Protein 5UVG (pdb70)

InterPro domains:
  IPR005135 Endonuclease/exonuclease/phosphatase [PF03372] (338-620)
  IPR017766 Sphingomyelinase C/phospholipase C [cd09078] (338-646)
  IPR036691 Endonuclease/exonuclease/phosphatase superfamily [G3DSA:3.60.10.10] (330-647)
  IPR036691 Endonuclease/exonuclease/phosphatase superfamily [SSF56219] (342-646)
  IPR038772 Sphingomyelinase C/Sphingomyelin phosphodiesterase 2-like [PTHR16320] (5-650)

Nearest PDB structures (foldseek):
  5uvg-assembly1_A  TM=1.003E+00  e=1.209E-80  Homo sapiens
  8j2f-assembly1_B  TM=6.807E-01  e=4.558E-16  Homo sapiens
  2uyr-assembly1_X  TM=6.129E-01  e=1.549E-13  Bacillus cereus
  1zwx-assembly1_A  TM=6.510E-01  e=3.624E-12  Listeria ivanovii
  6rvz-assembly1_A  TM=5.164E-01  e=2.624E-10  Homo sapiens

Radius of gyration: 19.47 Å; Cα contacts (8 Å, |Δi|>4): 768; chains: 1; bounding box: 55×62×40 Å

Structure (mmCIF, N/CA/C/O backbone):
data_5UVG
#
_entry.id   5UVG
#
_cell.length_a   73.610
_cell.length_b   91.050
_cell.length_c   50.030
_cell.angle_alpha   90.000
_cell.angle_beta   90.000
_cell.angle_gamma   90.000
#
_symmetry.space_group_name_H-M   'P 21 21 2'
#
loop_
_entity.id
_entity.type
_entity.pdbx_description
1 polymer 'Sphingomyelin phosphodiesterase 3,Sphingomyelin phosphodiesterase 3'
2 non-polymer 'CALCIUM ION'
3 water water
#
loop_
_atom_site.group_PDB
_atom_site.id
_atom_site.type_symbol
_atom_site.label_atom_id
_atom_site.label_alt_id
_atom_site.label_comp_id
_atom_site.label_asym_id
_atom_site.label_entity_id
_atom_site.label_seq_id
_atom_site.pdbx_PDB_ins_code
_atom_site.Cartn_x
_atom_site.Cartn_y
_atom_site.Cartn_z
_atom_site.occupancy
_atom_site.B_iso_or_equiv
_atom_site.auth_seq_id
_atom_site.auth_comp_id
_atom_site.auth_asym_id
_atom_site.auth_atom_id
_atom_site.pdbx_PDB_model_num
ATOM 1 N N . GLY A 1 6 ? 26.879 127.419 65.262 1.00 36.95 121 GLY A N 1
ATOM 2 C CA . GLY A 1 6 ? 25.518 126.915 65.101 1.00 33.11 121 GLY A CA 1
ATOM 3 C C . GLY A 1 6 ? 24.996 126.096 66.263 1.00 30.19 121 GLY A C 1
ATOM 4 O O . GLY A 1 6 ? 25.629 125.994 67.310 1.00 29.85 121 GLY A O 1
ATOM 8 N N . LYS A 1 7 ? 23.826 125.494 66.076 1.00 22.42 122 LYS A N 1
ATOM 9 C CA . LYS A 1 7 ? 23.179 124.684 67.104 1.00 19.26 122 LYS A CA 1
ATOM 10 C C . LYS A 1 7 ? 23.022 123.283 66.591 1.00 21.33 122 LYS A C 1
ATOM 11 O O . LYS A 1 7 ? 22.560 123.091 65.462 1.00 20.69 122 LYS A O 1
ATOM 30 N N . SER A 1 8 ? 23.394 122.298 67.414 1.00 17.66 123 SER A N 1
ATOM 31 C CA . SER A 1 8 ? 23.330 120.899 67.041 1.00 16.21 123 SER A CA 1
ATOM 32 C C . SER A 1 8 ? 22.122 120.212 67.704 1.00 16.69 123 SER A C 1
ATOM 33 O O . SER A 1 8 ? 21.798 120.486 68.853 1.00 16.25 123 SER A O 1
ATOM 41 N N . PHE A 1 9 ? 21.421 119.369 66.955 1.00 12.97 124 PHE A N 1
ATOM 42 C CA . PHE A 1 9 ? 20.268 118.605 67.418 1.00 12.54 124 PHE A CA 1
ATOM 43 C C . PHE A 1 9 ? 20.519 117.134 67.122 1.00 16.29 124 PHE A C 1
ATOM 44 O O . PHE A 1 9 ? 20.915 116.794 66.025 1.00 14.97 124 PHE A O 1
ATOM 61 N N . CYS A 1 10 ? 20.245 116.284 68.084 1.00 13.20 125 CYS A N 1
ATOM 62 C CA . CYS A 1 10 ? 20.544 114.875 68.029 1.00 12.66 125 CYS A CA 1
ATOM 63 C C . CYS A 1 10 ? 19.282 114.023 68.131 1.00 14.52 125 CYS A C 1
ATOM 64 O O . CYS A 1 10 ? 18.489 114.196 69.042 1.00 10.54 125 CYS A O 1
ATOM 72 N N . PHE A 1 11 ? 19.086 113.129 67.144 1.00 11.27 126 PHE A N 1
ATOM 73 C CA . PHE A 1 11 ? 17.915 112.282 67.012 1.00 9.44 126 PHE A CA 1
ATOM 74 C C . PHE A 1 11 ? 18.325 110.819 67.101 1.00 13.01 126 PHE A C 1
ATOM 75 O O . PHE A 1 11 ? 19.347 110.466 66.536 1.00 11.87 126 PHE A O 1
ATOM 92 N N . ALA A 1 12 ? 17.464 109.949 67.643 1.00 10.65 127 ALA A N 1
ATOM 93 C CA . ALA A 1 12 ? 17.703 108.516 67.637 1.00 10.90 127 ALA A CA 1
ATOM 94 C C . ALA A 1 12 ? 16.410 107.756 67.489 1.00 12.85 127 ALA A C 1
ATOM 95 O O . ALA A 1 12 ? 15.368 108.221 67.934 1.00 11.18 127 ALA A O 1
ATOM 102 N N . THR A 1 13 ? 16.467 106.639 66.744 1.00 10.23 128 THR A N 1
ATOM 103 C CA . THR A 1 13 ? 15.351 105.713 66.584 1.00 7.95 128 THR A CA 1
ATOM 104 C C . THR A 1 13 ? 15.770 104.332 67.053 1.00 11.47 128 THR A C 1
ATOM 105 O O . THR A 1 13 ? 16.891 103.919 66.788 1.00 8.94 128 THR A O 1
ATOM 116 N N . ALA A 1 14 ? 14.859 103.589 67.714 1.00 10.41 129 ALA A N 1
ATOM 117 C CA . ALA A 1 14 ? 15.169 102.246 68.174 1.00 10.90 129 ALA A CA 1
ATOM 118 C C . ALA A 1 14 ? 13.895 101.391 68.268 1.00 11.42 129 ALA A C 1
ATOM 119 O O . ALA A 1 14 ? 12.918 101.816 68.869 1.00 9.12 129 ALA A O 1
ATOM 126 N N . ASN A 1 15 ? 13.935 100.196 67.736 1.00 10.11 130 ASN A N 1
ATOM 127 C CA . ASN A 1 15 ? 12.837 99.234 67.895 1.00 6.41 130 ASN A CA 1
ATOM 128 C C . ASN A 1 15 ? 13.297 98.407 69.081 1.00 12.68 130 ASN A C 1
ATOM 129 O O . ASN A 1 15 ? 14.367 97.767 69.015 1.00 10.84 130 ASN A O 1
ATOM 140 N N . VAL A 1 16 ? 12.535 98.474 70.198 1.00 10.47 131 VAL A N 1
ATOM 141 C CA . VAL A 1 16 ? 12.942 97.858 71.473 1.00 10.00 131 VAL A CA 1
ATOM 142 C C . VAL A 1 16 ? 12.212 96.567 71.829 1.00 15.08 131 VAL A C 1
ATOM 143 O O . VAL A 1 16 ? 12.542 95.987 72.842 1.00 13.42 131 VAL A O 1
ATOM 156 N N . CYS A 1 17 ? 11.340 96.053 70.973 1.00 14.15 132 CYS A N 1
ATOM 157 C CA . CYS A 1 17 ? 10.751 94.735 71.138 1.00 15.63 132 CYS A CA 1
ATOM 158 C C . CYS A 1 17 ? 10.244 94.463 72.569 1.00 14.87 132 CYS A C 1
ATOM 159 O O . CYS A 1 17 ? 10.679 93.496 73.203 1.00 13.32 132 CYS A O 1
ATOM 167 N N . LEU A 1 18 ? 9.319 95.274 73.065 1.00 8.38 133 LEU A N 1
ATOM 168 C CA . LEU A 1 18 ? 8.771 95.087 74.402 1.00 9.62 133 LEU A CA 1
ATOM 169 C C . LEU A 1 18 ? 7.365 94.596 74.249 1.00 13.41 133 LEU A C 1
ATOM 170 O O . LEU A 1 18 ? 6.412 95.357 74.393 1.00 12.12 133 LEU A O 1
ATOM 186 N N . LEU A 1 19 ? 7.247 93.306 73.978 1.00 12.09 134 LEU A N 1
ATOM 187 C CA . LEU A 1 19 ? 5.953 92.671 73.788 1.00 13.06 134 LEU A CA 1
ATOM 188 C C . LEU A 1 19 ? 5.322 92.252 75.088 1.00 15.91 134 LEU A C 1
ATOM 189 O O . LEU A 1 19 ? 6.043 91.941 76.043 1.00 15.63 134 LEU A O 1
ATOM 205 N N . PRO A 1 20 ? 3.990 92.058 75.124 1.00 12.96 135 PRO A N 1
ATOM 206 C CA . PRO A 1 20 ? 3.385 91.414 76.302 1.00 13.46 135 PRO A CA 1
ATOM 207 C C . PRO A 1 20 ? 3.964 90.019 76.526 1.00 17.68 135 PRO A C 1
ATOM 208 O O . PRO A 1 20 ? 4.288 89.304 75.565 1.00 15.25 135 PRO A O 1
ATOM 219 N N . ASP A 1 21 ? 4.160 89.650 77.790 1.00 18.74 136 ASP A N 1
ATOM 220 C CA . ASP A 1 21 ? 4.761 88.355 78.135 1.00 21.20 136 ASP A CA 1
ATOM 221 C C . ASP A 1 21 ? 4.034 87.153 77.504 1.00 24.02 136 ASP A C 1
ATOM 222 O O . ASP A 1 21 ? 4.708 86.226 77.060 1.00 23.83 136 ASP A O 1
ATOM 231 N N . SER A 1 22 ? 2.693 87.226 77.304 1.00 21.11 137 SER A N 1
ATOM 232 C CA . SER A 1 22 ? 1.938 86.149 76.635 1.00 19.61 137 SER A CA 1
ATOM 233 C C . SER A 1 22 ? 2.370 85.854 75.193 1.00 20.15 137 SER A C 1
ATOM 234 O O . SER A 1 22 ? 2.142 84.755 74.672 1.00 20.40 137 SER A O 1
ATOM 242 N N . LEU A 1 23 ? 2.901 86.860 74.530 1.00 16.38 138 LEU A N 1
ATOM 243 C CA . LEU A 1 23 ? 3.310 86.778 73.128 1.00 17.97 138 LEU A CA 1
ATOM 244 C C . LEU A 1 23 ? 4.850 86.726 72.936 1.00 26.96 138 LEU A C 1
ATOM 245 O O . LEU A 1 23 ? 5.303 86.537 71.811 1.00 26.95 138 LEU A O 1
ATOM 261 N N . ALA A 1 24 ? 5.630 86.967 73.991 1.00 26.41 139 ALA A N 1
ATOM 262 C CA . ALA A 1 24 ? 7.106 87.050 73.883 1.00 26.01 139 ALA A CA 1
ATOM 263 C C . ALA A 1 24 ? 7.746 85.673 74.054 1.00 32.55 139 ALA A C 1
ATOM 264 O O . ALA A 1 24 ? 7.076 84.698 74.399 1.00 30.68 139 ALA A O 1
ATOM 271 N N . ARG A 1 25 ? 9.049 85.585 73.765 1.00 33.05 140 ARG A N 1
ATOM 272 C CA . ARG A 1 25 ? 9.783 84.307 73.851 1.00 34.76 140 ARG A CA 1
ATOM 273 C C . ARG A 1 25 ? 9.589 83.618 75.198 1.00 39.64 140 ARG A C 1
ATOM 274 O O . ARG A 1 25 ? 9.654 84.272 76.244 1.00 40.17 140 ARG A O 1
ATOM 295 N N . VAL A 1 26 ? 9.378 82.297 75.174 1.00 35.80 141 VAL A N 1
ATOM 296 C CA . VAL A 1 26 ? 9.186 81.544 76.410 1.00 36.42 141 VAL A CA 1
ATOM 297 C C . VAL A 1 26 ? 10.509 81.080 77.020 1.00 38.31 141 VAL A C 1
ATOM 298 O O . VAL A 1 26 ? 11.585 81.152 76.403 1.00 36.00 141 VAL A O 1
ATOM 311 N N . ASN A 1 27 ? 10.412 80.645 78.269 1.00 35.19 142 ASN A N 1
ATOM 312 C CA . ASN A 1 27 ? 11.534 80.104 79.038 1.00 35.06 142 ASN A CA 1
ATOM 313 C C . ASN A 1 27 ? 12.604 81.146 79.304 1.00 37.52 142 ASN A C 1
ATOM 314 O O . ASN A 1 27 ? 13.789 80.889 79.130 1.00 38.04 142 ASN A O 1
ATOM 325 N N . ASN A 1 28 ? 12.168 82.330 79.731 1.00 32.90 143 ASN A N 1
ATOM 326 C CA . ASN A 1 28 ? 13.044 83.464 80.037 1.00 31.74 143 ASN A CA 1
ATOM 327 C C . ASN A 1 28 ? 13.061 83.680 81.547 1.00 34.12 143 ASN A C 1
ATOM 328 O O . ASN A 1 28 ? 12.018 83.657 82.201 1.00 32.99 143 ASN A O 1
ATOM 339 N N . LEU A 1 29 ? 14.242 83.897 82.096 1.00 30.08 144 LEU A N 1
ATOM 340 C CA . LEU A 1 29 ? 14.408 84.188 83.516 1.00 31.03 144 LEU A CA 1
ATOM 341 C C . LEU A 1 29 ? 14.032 85.671 83.791 1.00 33.40 144 LEU A C 1
ATOM 342 O O . LEU A 1 29 ? 13.785 86.042 84.934 1.00 34.14 144 LEU A O 1
ATOM 358 N N . PHE A 1 30 ? 14.058 86.524 82.750 1.00 28.06 145 PHE A N 1
ATOM 359 C CA . PHE A 1 30 ? 13.779 87.961 82.866 1.00 25.79 145 PHE A CA 1
ATOM 360 C C . PHE A 1 30 ? 12.609 88.348 82.010 1.00 30.65 145 PHE A C 1
ATOM 361 O O . PHE A 1 30 ? 12.572 87.977 80.846 1.00 31.25 145 PHE A O 1
ATOM 378 N N . ASN A 1 31 ? 11.676 89.124 82.555 1.00 25.13 146 ASN A N 1
ATOM 379 C CA . ASN A 1 31 ? 10.483 89.494 81.816 1.00 23.04 146 ASN A CA 1
ATOM 380 C C . ASN A 1 31 ? 10.647 90.805 81.059 1.00 22.18 146 ASN A C 1
ATOM 381 O O . ASN A 1 31 ? 11.719 91.420 81.072 1.00 20.12 146 ASN A O 1
ATOM 392 N N . THR A 1 32 ? 9.610 91.171 80.301 1.00 17.85 147 THR A N 1
ATOM 393 C CA . THR A 1 32 ? 9.616 92.395 79.498 1.00 16.25 147 THR A CA 1
ATOM 394 C C . THR A 1 32 ? 9.836 93.644 80.360 1.00 16.43 147 THR A C 1
ATOM 395 O O . THR A 1 32 ? 10.518 94.563 79.914 1.00 14.70 147 THR A O 1
ATOM 406 N N . GLN A 1 33 ? 9.289 93.667 81.590 1.00 14.65 148 GLN A N 1
ATOM 407 C CA . GLN A 1 33 ? 9.487 94.795 82.517 1.00 16.13 148 GLN A CA 1
ATOM 408 C C . GLN A 1 33 ? 10.931 94.958 82.916 1.00 18.82 148 GLN A C 1
ATOM 409 O O . GLN A 1 33 ? 11.441 96.100 82.939 1.00 14.27 148 GLN A O 1
ATOM 423 N N . ALA A 1 34 ? 11.646 93.826 83.157 1.00 17.10 149 ALA A N 1
AT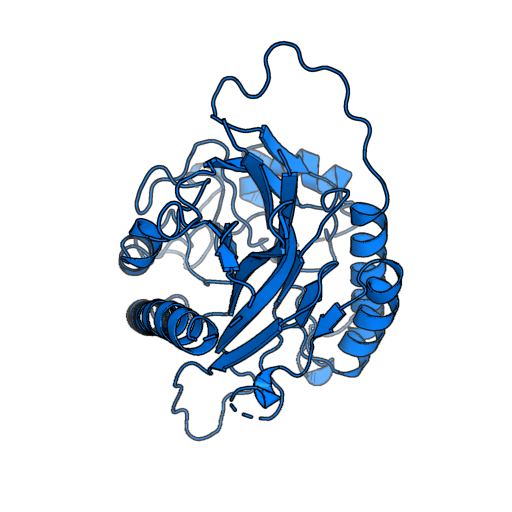OM 424 C CA . ALA A 1 34 ? 13.064 93.900 83.492 1.00 16.44 149 ALA A CA 1
ATOM 425 C C . ALA A 1 34 ? 13.883 94.441 82.328 1.00 16.86 149 ALA A C 1
ATOM 426 O O . ALA A 1 34 ? 14.795 95.248 82.524 1.00 15.48 149 ALA A O 1
ATOM 433 N N . ARG A 1 35 ? 13.608 93.992 81.107 1.00 14.07 150 ARG A N 1
ATOM 434 C CA . ARG A 1 35 ? 14.380 94.497 79.968 1.00 12.81 150 ARG A CA 1
ATOM 435 C C . ARG A 1 35 ? 14.108 95.968 79.765 1.00 12.90 150 ARG A C 1
ATOM 436 O O . ARG A 1 35 ? 15.031 96.701 79.428 1.00 12.88 150 ARG A O 1
ATOM 457 N N . ALA A 1 36 ? 12.843 96.382 79.875 1.00 11.95 151 ALA A N 1
ATOM 458 C CA . ALA A 1 36 ? 12.423 97.775 79.706 1.00 12.17 151 ALA A CA 1
ATOM 459 C C . ALA A 1 36 ? 13.111 98.718 80.663 1.00 13.22 151 ALA A C 1
ATOM 460 O O . ALA A 1 36 ? 13.608 99.744 80.242 1.00 13.01 151 ALA A O 1
ATOM 467 N N . LYS A 1 37 ? 13.251 98.315 81.925 1.00 11.09 152 LYS A N 1
ATOM 468 C CA . LYS A 1 37 ? 13.967 99.115 82.899 1.00 11.19 152 LYS A CA 1
ATOM 469 C C . LYS A 1 37 ? 15.430 99.281 82.487 1.00 13.59 152 LYS A C 1
ATOM 470 O O . LYS A 1 37 ? 15.985 100.392 82.571 1.00 12.19 152 LYS A O 1
ATOM 489 N N . GLU A 1 38 ? 16.049 98.188 82.034 1.00 11.17 153 GLU A N 1
ATOM 490 C CA . GLU A 1 38 ? 17.454 98.196 81.636 1.00 11.01 153 GLU A CA 1
ATOM 491 C C . GLU A 1 38 ? 17.674 99.027 80.372 1.00 10.73 153 GLU A C 1
ATOM 492 O O . GLU A 1 38 ? 18.615 99.792 80.314 1.00 12.60 153 GLU A O 1
ATOM 504 N N . ILE A 1 39 ? 16.787 98.911 79.400 1.00 9.72 154 ILE A N 1
ATOM 505 C CA . ILE A 1 39 ? 16.879 99.723 78.195 1.00 8.67 154 ILE A CA 1
ATOM 506 C C . ILE A 1 39 ? 16.804 101.211 78.571 1.00 13.73 154 ILE A C 1
ATOM 507 O O . ILE A 1 39 ? 17.600 102.008 78.074 1.00 12.99 154 ILE A O 1
ATOM 523 N N . GLY A 1 40 ? 15.837 101.574 79.430 1.00 11.61 155 GLY A N 1
ATOM 524 C CA . GLY A 1 40 ? 15.663 102.973 79.837 1.00 11.06 155 GLY A CA 1
ATOM 525 C C . GLY A 1 40 ? 16.875 103.516 80.567 1.00 13.71 155 GLY A C 1
ATOM 526 O O . GLY A 1 40 ? 17.296 104.640 80.335 1.00 11.63 155 GLY A O 1
ATOM 530 N N . GLN A 1 41 ? 17.489 102.700 81.428 1.00 11.27 156 GLN A N 1
ATOM 531 C CA . GLN A 1 41 ? 18.655 103.119 82.184 1.00 11.74 156 GLN A CA 1
ATOM 532 C C . GLN A 1 41 ? 19.848 103.310 81.261 1.00 15.42 156 GLN A C 1
ATOM 533 O O . GLN A 1 41 ? 20.630 104.239 81.448 1.00 14.88 156 GLN A O 1
ATOM 547 N N . ARG A 1 42 ? 20.048 102.377 80.322 1.00 11.94 157 ARG A N 1
ATOM 548 C CA . ARG A 1 42 ? 21.164 102.494 79.371 1.00 11.45 157 ARG A CA 1
ATOM 549 C C . ARG A 1 42 ? 21.025 103.698 78.477 1.00 15.15 157 ARG A C 1
ATOM 550 O O . ARG A 1 42 ? 22.029 104.394 78.216 1.00 13.86 157 ARG A O 1
ATOM 571 N N . ILE A 1 43 ? 19.814 103.953 77.976 1.00 11.63 158 ILE A N 1
ATOM 572 C CA . ILE A 1 43 ? 19.596 105.151 77.141 1.00 10.13 158 ILE A CA 1
ATOM 573 C C . ILE A 1 43 ? 19.938 106.413 77.969 1.00 16.44 158 ILE A C 1
ATOM 574 O O . ILE A 1 43 ? 20.685 107.284 77.497 1.00 16.87 158 ILE A O 1
ATOM 590 N N . ARG A 1 44 ? 19.361 106.537 79.172 1.00 12.54 159 ARG A N 1
ATOM 591 C CA . ARG A 1 44 ? 19.648 107.681 80.036 1.00 14.58 159 ARG A CA 1
ATOM 592 C C . ARG A 1 44 ? 21.156 107.890 80.282 1.00 20.95 159 ARG A C 1
ATOM 593 O O . ARG A 1 44 ? 21.667 109.016 80.178 1.00 19.01 159 ARG A O 1
ATOM 614 N N . ASN A 1 45 ? 21.845 106.816 80.669 1.00 18.24 160 ASN A N 1
ATOM 615 C CA . ASN A 1 45 ? 23.287 106.843 80.936 1.00 17.91 160 ASN A CA 1
ATOM 616 C C . ASN A 1 45 ? 24.111 107.195 79.712 1.00 22.66 160 ASN A C 1
ATOM 617 O O . ASN A 1 45 ? 25.050 107.978 79.834 1.00 23.31 160 ASN A O 1
ATOM 628 N N . GLY A 1 46 ? 23.751 106.689 78.537 1.00 19.31 161 GLY A N 1
ATOM 629 C CA . GLY A 1 46 ? 24.440 107.084 77.306 1.00 18.51 161 GLY A CA 1
ATOM 630 C C . GLY A 1 46 ? 24.209 108.544 76.969 1.00 21.70 161 GLY A C 1
ATOM 631 O O . GLY A 1 46 ? 25.157 109.283 76.721 1.00 22.55 161 GLY A O 1
ATOM 635 N N . ALA A 1 47 ? 22.948 108.984 76.998 1.00 18.30 162 ALA A N 1
ATOM 636 C CA . ALA A 1 47 ? 22.599 110.366 76.673 1.00 17.88 162 ALA A CA 1
ATOM 637 C C . ALA A 1 47 ? 23.186 111.390 77.662 1.00 19.53 162 ALA A C 1
ATOM 638 O O . ALA A 1 47 ? 23.557 112.497 77.255 1.00 18.15 162 ALA A O 1
ATOM 645 N N . ALA A 1 48 ? 23.266 111.028 78.950 1.00 15.56 163 ALA A N 1
ATOM 646 C CA . ALA A 1 48 ? 23.724 111.937 79.999 1.00 17.93 163 ALA A CA 1
ATOM 647 C C . ALA A 1 48 ? 25.227 112.074 80.145 1.00 28.57 163 ALA A C 1
ATOM 648 O O . ALA A 1 48 ? 25.661 113.037 80.763 1.00 29.54 163 ALA A O 1
ATOM 655 N N . ARG A 1 49 ? 26.016 111.124 79.632 1.00 28.70 164 ARG A N 1
ATOM 656 C CA . ARG A 1 49 ? 27.469 111.110 79.822 1.00 31.26 164 ARG A CA 1
ATOM 657 C C . ARG A 1 49 ? 28.262 111.106 78.519 1.00 34.25 164 ARG A C 1
ATOM 658 O O . ARG A 1 49 ? 28.289 110.087 77.835 1.00 34.91 164 ARG A O 1
ATOM 679 N N . PRO A 1 50 ? 28.937 112.210 78.154 1.00 30.82 165 PRO A N 1
ATOM 680 C CA . PRO A 1 50 ? 29.788 112.177 76.961 1.00 28.93 165 PRO A CA 1
ATOM 681 C C . PRO A 1 50 ? 30.940 111.185 77.096 1.00 33.52 165 PRO A C 1
ATOM 682 O O . PRO A 1 50 ? 31.529 111.021 78.172 1.00 33.13 165 PRO A O 1
ATOM 693 N N . GLN A 1 51 ? 31.259 110.536 75.982 1.00 29.57 166 GLN A N 1
ATOM 694 C CA . GLN A 1 51 ? 32.398 109.641 75.902 1.00 29.94 166 GLN A CA 1
ATOM 695 C C . GLN A 1 51 ? 33.587 110.520 75.580 1.00 31.22 166 GLN A C 1
ATOM 696 O O . GLN A 1 51 ? 33.424 111.627 75.058 1.00 32.44 166 GLN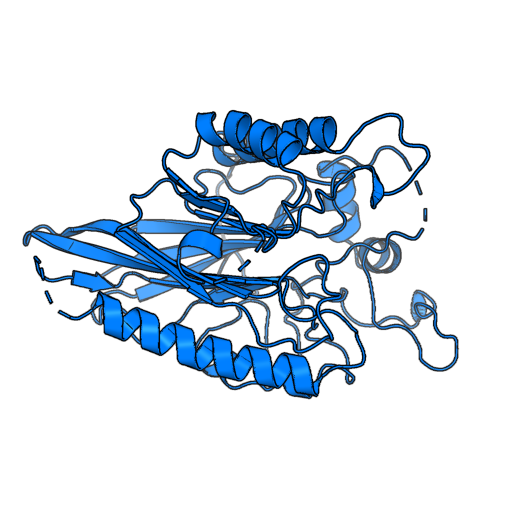 A O 1
ATOM 710 N N . ILE A 1 52 ? 34.771 110.041 75.875 1.00 26.26 167 ILE A N 1
ATOM 711 C CA . ILE A 1 52 ? 36.019 110.765 75.604 1.00 26.39 167 ILE A CA 1
ATOM 712 C C . ILE A 1 52 ? 36.110 111.061 74.089 1.00 32.40 167 ILE A C 1
ATOM 713 O O . ILE A 1 52 ? 36.088 110.113 73.298 1.00 33.03 167 ILE A O 1
ATOM 729 N N . LYS A 1 53 ? 36.284 112.353 73.713 1.00 28.23 168 LYS A N 1
ATOM 730 C CA . LYS A 1 53 ? 36.435 112.823 72.326 1.00 27.72 168 LYS A CA 1
ATOM 731 C C . LYS A 1 53 ? 37.756 113.556 72.153 1.00 29.41 168 LYS A C 1
ATOM 732 O O . LYS A 1 53 ? 37.878 114.763 72.414 1.00 30.10 168 LYS A O 1
ATOM 751 N N . ILE A 1 54 ? 38.755 112.841 71.685 1.00 23.67 169 ILE A N 1
ATOM 752 C CA . ILE A 1 54 ? 40.066 113.445 71.495 1.00 23.73 169 ILE A CA 1
ATOM 753 C C . ILE A 1 54 ? 40.063 114.271 70.217 1.00 24.83 169 ILE A C 1
ATOM 754 O O . ILE A 1 54 ? 39.205 114.078 69.371 1.00 23.46 169 ILE A O 1
ATOM 770 N N . TYR A 1 55 ? 41.048 115.120 70.061 1.00 22.31 170 TYR A N 1
ATOM 771 C CA . TYR A 1 55 ? 41.202 115.929 68.853 1.00 23.28 170 TYR A CA 1
ATOM 772 C C . TYR A 1 55 ? 41.520 115.004 67.642 1.00 29.81 170 TYR A C 1
ATOM 773 O O . TYR A 1 55 ? 42.333 114.085 67.768 1.00 27.87 170 TYR A O 1
ATOM 791 N N . ILE A 1 56 ? 40.854 115.238 66.501 1.00 27.98 171 ILE A N 1
ATOM 792 C CA . ILE A 1 56 ? 41.089 114.491 65.265 1.00 28.86 171 ILE A CA 1
ATOM 793 C C . ILE A 1 56 ? 41.509 115.539 64.258 1.00 33.91 171 ILE A C 1
ATOM 794 O O . ILE A 1 56 ? 40.793 116.511 64.016 1.00 32.67 171 ILE A O 1
ATOM 810 N N . ASP A 1 57 ? 42.692 115.363 63.711 1.00 32.49 172 ASP A N 1
ATOM 811 C CA . ASP A 1 57 ? 43.306 116.330 62.829 1.00 34.60 172 ASP A CA 1
ATOM 812 C C . ASP A 1 57 ? 42.734 116.297 61.406 1.00 40.81 172 ASP A C 1
ATOM 813 O O . ASP A 1 57 ? 42.731 117.338 60.760 1.00 42.30 172 ASP A O 1
ATOM 822 N N . SER A 1 58 ? 42.289 115.112 60.908 1.00 35.80 173 SER A N 1
ATOM 823 C CA . SER A 1 58 ? 41.715 114.964 59.566 1.00 35.77 173 SER A CA 1
ATOM 824 C C . SER A 1 58 ? 40.456 114.137 59.718 1.00 37.82 173 SER A C 1
ATOM 825 O O . SER A 1 58 ? 40.460 112.913 59.532 1.00 37.56 173 SER A O 1
ATOM 833 N N . PRO A 1 59 ? 39.390 114.771 60.210 1.00 33.88 174 PRO A N 1
ATOM 834 C CA . PRO A 1 59 ? 38.189 113.999 60.520 1.00 33.21 174 PRO A CA 1
ATOM 835 C C . PRO A 1 59 ? 37.456 113.495 59.282 1.00 34.13 174 PRO A C 1
ATOM 836 O O . PRO A 1 59 ? 37.479 114.139 58.234 1.00 31.99 174 PRO A O 1
ATOM 847 N N . HIS A 1 60 ? 36.878 112.302 59.404 1.00 29.69 340 HIS A N 1
ATOM 848 C CA . HIS A 1 60 ? 36.057 111.627 58.399 1.00 29.03 340 HIS A CA 1
ATOM 849 C C . HIS A 1 60 ? 36.489 111.899 56.948 1.00 34.01 340 HIS A C 1
ATOM 850 O O . HIS A 1 60 ? 35.785 112.572 56.217 1.00 31.15 340 HIS A O 1
ATOM 865 N N . PRO A 1 61 ? 37.662 111.422 56.510 1.00 35.59 341 PRO A N 1
ATOM 866 C CA . PRO A 1 61 ? 38.099 111.742 55.132 1.00 36.82 341 PRO A CA 1
ATOM 867 C C . PRO A 1 61 ? 37.268 111.125 53.998 1.00 40.17 341 PRO A C 1
ATOM 868 O O . PRO A 1 61 ? 37.323 111.658 52.903 1.00 41.27 341 PRO A O 1
ATOM 879 N N . ASP A 1 62 ? 36.485 110.052 54.248 1.00 34.24 342 ASP A N 1
ATOM 880 C CA . ASP A 1 62 ? 35.679 109.415 53.192 1.00 33.87 342 ASP A CA 1
ATOM 881 C C . ASP A 1 62 ? 34.234 109.935 53.170 1.00 34.35 342 ASP A C 1
ATOM 882 O O . ASP A 1 62 ? 33.453 109.491 52.338 1.00 35.69 342 ASP A O 1
ATOM 891 N N . GLU A 1 63 ? 33.869 110.877 54.048 1.00 25.65 343 GLU A N 1
ATOM 892 C CA . GLU A 1 63 ? 32.497 111.357 54.098 1.00 22.69 343 GLU A CA 1
ATOM 893 C C . GLU A 1 63 ? 32.446 112.843 54.508 1.00 25.61 343 GLU A C 1
ATOM 894 O O . GLU A 1 63 ? 33.477 113.429 54.863 1.00 24.74 343 GLU A O 1
ATOM 906 N N . ALA A 1 64 ? 31.264 113.468 54.387 1.00 22.59 344 ALA A N 1
ATOM 907 C CA . ALA A 1 64 ? 31.011 114.853 54.757 1.00 23.72 344 ALA A CA 1
ATOM 908 C C . ALA A 1 64 ? 30.723 115.009 56.253 1.00 27.51 344 ALA A C 1
ATOM 909 O O . ALA A 1 64 ? 30.539 116.131 56.704 1.00 29.66 344 ALA A O 1
ATOM 916 N N . PHE A 1 65 ? 30.701 113.907 57.025 1.00 21.67 345 PHE A N 1
ATOM 917 C CA . PHE A 1 65 ? 30.364 113.922 58.437 1.00 18.44 345 PHE A CA 1
ATOM 918 C C . PHE A 1 65 ? 30.959 112.705 59.121 1.00 19.68 345 PHE A C 1
ATOM 919 O O . PHE A 1 65 ? 31.389 111.758 58.456 1.00 17.18 345 PHE A O 1
ATOM 936 N N . ASP A 1 66 ? 30.993 112.739 60.457 1.00 18.38 346 ASP A N 1
ATOM 937 C CA . ASP A 1 66 ? 31.491 111.622 61.242 1.00 17.75 346 ASP A CA 1
ATOM 938 C C . ASP A 1 66 ? 30.485 110.473 61.185 1.00 18.87 346 ASP A C 1
ATOM 939 O O . ASP A 1 66 ? 29.282 110.714 61.228 1.00 15.86 346 ASP A O 1
ATOM 948 N N . HIS A 1 67 ? 30.971 109.223 61.069 1.00 15.47 347 HIS A N 1
ATOM 949 C CA . HIS A 1 67 ? 30.081 108.065 61.061 1.00 16.14 347 HIS A CA 1
ATOM 950 C C . HIS A 1 67 ? 30.757 106.986 61.863 1.00 19.75 347 HIS A C 1
ATOM 951 O O . HIS A 1 67 ? 31.971 106.881 61.809 1.00 18.61 347 HIS A O 1
ATOM 966 N N . GLU A 1 68 ? 30.000 106.210 62.641 1.00 16.38 348 GLU A N 1
ATOM 967 C CA . GLU A 1 68 ? 30.628 105.117 63.373 1.00 16.52 348 GLU A CA 1
ATOM 968 C C . GLU A 1 68 ? 29.642 104.114 63.864 1.00 16.00 348 GLU A C 1
ATOM 969 O O . GLU A 1 68 ? 28.457 104.394 63.936 1.00 13.02 348 GLU A O 1
ATOM 981 N N . VAL A 1 69 ? 30.174 102.995 64.332 1.00 14.97 349 VAL A N 1
ATOM 982 C CA . VAL A 1 69 ? 29.448 102.005 65.087 1.00 13.49 349 VAL A CA 1
ATOM 983 C C . VAL A 1 69 ? 29.838 102.359 66.514 1.00 17.69 349 VAL A C 1
ATOM 984 O O . VAL A 1 69 ? 31.020 102.349 66.853 1.00 17.39 349 VAL A O 1
ATOM 997 N N . SER A 1 70 ? 28.881 102.806 67.304 1.00 15.20 350 SER A N 1
ATOM 998 C CA . SER A 1 70 ? 29.110 103.281 68.664 1.00 13.69 350 SER A CA 1
ATOM 999 C C . SER A 1 70 ? 28.559 102.297 69.702 1.00 17.58 350 SER A C 1
ATOM 1000 O O . SER A 1 70 ? 27.451 101.781 69.541 1.00 17.60 350 SER A O 1
ATOM 1008 N N . ALA A 1 71 ? 29.257 102.153 70.836 1.00 15.08 351 ALA A N 1
ATOM 1009 C CA . ALA A 1 71 ? 28.784 101.337 71.959 1.00 15.44 351 ALA A CA 1
ATOM 1010 C C . ALA A 1 71 ? 27.777 102.098 72.842 1.00 19.17 351 ALA A C 1
ATOM 1011 O O . ALA A 1 71 ? 27.227 101.515 73.786 1.00 18.24 351 ALA A O 1
ATOM 1018 N N . PHE A 1 72 ? 27.516 103.398 72.542 1.00 15.41 352 PHE A N 1
ATOM 1019 C CA . PHE A 1 72 ? 26.605 104.202 73.328 1.00 15.50 352 PHE A CA 1
ATOM 1020 C C . PHE A 1 72 ? 25.637 104.965 72.502 1.00 15.90 352 PHE A C 1
ATOM 1021 O O . PHE A 1 72 ? 25.950 105.432 71.402 1.00 14.98 352 PHE A O 1
ATOM 1038 N N . PHE A 1 73 ? 24.506 105.247 73.121 1.00 13.24 353 PHE A N 1
ATOM 1039 C CA . PHE A 1 73 ? 23.577 106.251 72.615 1.00 12.70 353 PHE A CA 1
ATOM 1040 C C . PHE A 1 73 ? 24.369 107.566 72.663 1.00 17.18 353 PHE A C 1
ATOM 1041 O O . PHE A 1 73 ? 25.230 107.737 73.532 1.00 17.81 353 PHE A O 1
ATOM 1058 N N . PRO A 1 74 ? 24.144 108.484 71.720 1.00 14.16 354 PRO A N 1
ATOM 1059 C CA . PRO A 1 74 ? 24.920 109.733 71.713 1.00 13.27 354 PRO A CA 1
ATOM 1060 C C . PRO A 1 74 ? 24.694 110.626 72.918 1.00 16.48 354 PRO A C 1
ATOM 1061 O O . PRO A 1 74 ? 23.562 110.820 73.333 1.00 16.54 354 PRO A O 1
ATOM 1072 N N . ALA A 1 75 ? 25.762 111.237 73.432 1.00 14.56 355 ALA A N 1
ATOM 1073 C CA . ALA A 1 75 ? 25.620 112.188 74.533 1.00 16.78 355 ALA A CA 1
ATOM 1074 C C . ALA A 1 75 ? 24.853 113.399 74.019 1.00 18.10 355 ALA A C 1
ATOM 1075 O O . ALA A 1 75 ? 24.954 113.714 72.826 1.00 15.74 355 ALA A O 1
ATOM 1082 N N . ASN A 1 76 ? 24.016 114.017 74.868 1.00 14.96 356 ASN A N 1
ATOM 1083 C CA . ASN A 1 76 ? 23.208 115.162 74.432 1.00 14.26 356 ASN A CA 1
ATOM 1084 C C . ASN A 1 76 ? 22.174 114.805 73.402 1.00 15.83 356 ASN A C 1
ATOM 1085 O O . ASN A 1 76 ? 21.804 115.646 72.601 1.00 14.62 356 ASN A O 1
ATOM 1096 N N . LEU A 1 77 ? 21.660 113.565 73.445 1.00 15.36 357 LEU A N 1
ATOM 1097 C CA . LEU A 1 77 ? 20.530 113.137 72.638 1.00 12.31 357 LEU A CA 1
ATOM 1098 C C . LEU A 1 77 ? 19.335 114.093 72.944 1.00 13.55 357 LEU A C 1
ATOM 1099 O O . LEU A 1 77 ? 19.095 114.408 74.106 1.00 14.03 357 LEU A O 1
ATOM 1115 N N . ASP A 1 78 ? 18.648 114.592 71.925 1.00 9.82 358 ASP A N 1
ATOM 1116 C CA . ASP A 1 78 ? 17.483 115.494 72.114 1.00 10.25 358 ASP A CA 1
ATOM 1117 C C . ASP A 1 78 ? 16.171 114.830 71.877 1.00 12.93 358 ASP A C 1
ATOM 1118 O O . ASP A 1 78 ? 15.207 115.147 72.561 1.00 12.72 358 ASP A O 1
ATOM 1127 N N . PHE A 1 79 ? 16.095 113.933 70.877 1.00 9.99 359 PHE A N 1
ATOM 1128 C CA . PHE A 1 79 ? 14.835 113.329 70.474 1.00 9.17 359 PHE A CA 1
ATOM 1129 C C . PHE A 1 79 ? 15.019 111.838 70.278 1.00 12.64 359 PHE A C 1
ATOM 1130 O O . PHE A 1 79 ? 15.946 111.392 69.573 1.00 10.60 359 PHE A O 1
ATOM 1147 N N . LEU A 1 80 ? 14.105 111.065 70.837 1.00 11.46 360 LEU A N 1
ATOM 1148 C CA . LEU A 1 80 ? 14.162 109.605 70.779 1.00 10.09 360 LEU A CA 1
ATOM 1149 C C . LEU A 1 80 ? 12.833 109.052 70.313 1.00 11.17 360 LEU A C 1
ATOM 1150 O O . LEU A 1 80 ? 11.824 109.351 70.924 1.00 10.02 360 LEU A O 1
ATOM 1166 N N . CYS A 1 81 ? 12.832 108.262 69.237 1.00 8.28 361 CYS A N 1
ATOM 1167 C CA . CYS A 1 81 ? 11.654 107.592 68.706 1.00 10.96 361 CYS A CA 1
ATOM 1168 C C . CYS A 1 81 ? 11.799 106.088 68.909 1.00 13.67 361 CYS A C 1
ATOM 1169 O O . CYS A 1 81 ? 12.746 105.497 68.377 1.00 10.48 361 CYS A O 1
ATOM 1177 N N . LEU A 1 82 ? 10.907 105.474 69.710 1.00 10.02 362 LEU A N 1
ATOM 1178 C CA . LEU A 1 82 ? 10.920 104.037 69.947 1.00 9.15 362 LEU A CA 1
ATOM 1179 C C . LEU A 1 82 ? 9.720 103.356 69.311 1.00 12.31 362 LEU A C 1
ATOM 1180 O O . LEU A 1 82 ? 8.647 103.930 69.299 1.00 12.36 362 LEU A O 1
ATOM 1196 N N . GLN A 1 83 ? 9.909 102.124 68.825 1.00 8.63 363 GLN A N 1
ATOM 1197 C CA . GLN A 1 83 ? 8.880 101.260 68.273 1.00 8.18 363 GLN A CA 1
ATOM 1198 C C . GLN A 1 83 ? 8.812 100.021 69.063 1.00 9.90 363 GLN A C 1
ATOM 1199 O O . GLN A 1 83 ? 9.790 99.574 69.681 1.00 7.65 363 GLN A O 1
ATOM 1213 N N . GLU A 1 84 ? 7.630 99.369 68.958 1.00 7.45 364 GLU A N 1
ATOM 1214 C CA . GLU A 1 84 ? 7.312 98.139 69.648 1.00 7.04 364 GLU A CA 1
ATOM 1215 C C . GLU A 1 84 ? 7.406 98.236 71.169 1.00 11.86 364 GLU A C 1
ATOM 1216 O O . GLU A 1 84 ? 7.784 97.278 71.856 1.00 11.80 364 GLU A O 1
ATOM 1228 N N . VAL A 1 85 ? 6.942 99.366 71.689 1.00 9.98 365 VAL A N 1
ATOM 1229 C CA . VAL A 1 85 ? 6.740 99.538 73.127 1.00 9.86 365 VAL A CA 1
ATOM 1230 C C . VAL A 1 85 ? 5.259 99.122 73.364 1.00 13.49 365 VAL A C 1
ATOM 1231 O O . VAL A 1 85 ? 4.377 99.996 73.480 1.00 12.05 365 VAL A O 1
ATOM 1244 N N . PHE A 1 86 ? 4.983 97.825 73.461 1.00 10.69 366 PHE A N 1
ATOM 1245 C CA . PHE A 1 86 ? 3.596 97.367 73.576 1.00 11.15 366 PHE A CA 1
ATOM 1246 C C . PHE A 1 86 ? 3.121 97.086 74.985 1.00 17.15 366 PHE A C 1
ATOM 1247 O O . PHE A 1 86 ? 2.008 97.460 75.323 1.00 18.83 366 PHE A O 1
ATOM 1264 N N . ASP A 1 87 ? 3.941 96.450 75.796 1.00 13.00 367 ASP A N 1
ATOM 1265 C CA . ASP A 1 87 ? 3.557 96.097 77.161 1.00 13.29 367 ASP A CA 1
ATOM 1266 C C . ASP A 1 87 ? 3.452 97.349 78.053 1.00 17.53 367 ASP A C 1
ATOM 1267 O O . ASP A 1 87 ? 4.432 98.051 78.207 1.00 14.55 367 ASP A O 1
ATOM 1276 N N . LYS A 1 88 ? 2.273 97.635 78.608 1.00 16.69 368 LYS A N 1
ATOM 1277 C CA . LYS A 1 88 ? 2.018 98.862 79.395 1.00 16.67 368 LYS A CA 1
ATOM 1278 C C . LYS A 1 88 ? 2.840 98.951 80.660 1.00 20.99 368 LYS A C 1
ATOM 1279 O O . LYS A 1 88 ? 3.322 100.039 80.994 1.00 19.47 368 LYS A O 1
ATOM 1298 N N . ARG A 1 89 ? 3.024 97.839 81.364 1.00 21.24 369 ARG A N 1
ATOM 1299 C CA . ARG A 1 89 ? 3.847 97.864 82.580 1.00 22.28 369 ARG A CA 1
ATOM 1300 C C . ARG A 1 89 ? 5.311 98.096 82.239 1.00 22.82 369 ARG A C 1
ATOM 1301 O O . ARG A 1 89 ? 5.977 98.878 82.926 1.00 20.10 369 ARG A O 1
ATOM 1322 N N . ALA A 1 90 ? 5.795 97.487 81.133 1.00 17.25 370 ALA A N 1
ATOM 1323 C CA . ALA A 1 90 ? 7.154 97.721 80.661 1.00 16.30 370 ALA A CA 1
ATOM 1324 C C . ALA A 1 90 ? 7.311 99.180 80.184 1.00 20.07 370 ALA A C 1
ATOM 1325 O O . ALA A 1 90 ? 8.328 99.800 80.470 1.00 20.08 370 ALA A O 1
ATOM 1332 N N . ALA A 1 91 ? 6.294 99.743 79.500 1.00 14.36 371 ALA A N 1
ATOM 1333 C CA . ALA A 1 91 ? 6.333 101.127 79.067 1.00 14.71 371 ALA A CA 1
ATOM 1334 C C . ALA A 1 91 ? 6.465 102.082 80.280 1.00 16.98 371 ALA A C 1
ATOM 1335 O O . ALA A 1 91 ? 7.203 103.060 80.207 1.00 15.75 371 ALA A O 1
ATOM 1342 N N . THR A 1 92 ? 5.788 101.765 81.387 1.00 14.90 372 THR A N 1
ATOM 1343 C CA . THR A 1 92 ? 5.883 102.550 82.622 1.00 15.59 372 THR A CA 1
ATOM 1344 C C . THR A 1 92 ? 7.312 102.518 83.142 1.00 18.12 372 THR A C 1
ATOM 1345 O O . THR A 1 92 ? 7.857 103.576 83.414 1.00 17.41 372 THR A O 1
ATOM 1356 N N . LYS A 1 93 ? 7.948 101.336 83.212 1.00 14.54 373 LYS A N 1
ATOM 1357 C CA . LYS A 1 93 ? 9.340 101.261 83.670 1.00 13.56 373 LYS A CA 1
ATOM 1358 C C . LYS A 1 93 ? 10.241 102.079 82.793 1.00 17.81 373 LYS A C 1
ATOM 1359 O O . LYS A 1 93 ? 11.151 102.739 83.269 1.00 17.49 373 LYS A O 1
ATOM 1378 N N . LEU A 1 94 ? 10.036 101.975 81.505 1.00 12.55 374 LEU A N 1
ATOM 1379 C CA . LEU A 1 94 ? 10.821 102.702 80.542 1.00 13.65 374 LEU A CA 1
ATOM 1380 C C . LEU A 1 94 ? 10.703 104.224 80.726 1.00 17.70 374 LEU A C 1
ATOM 1381 O O . LEU A 1 94 ? 11.719 104.928 80.784 1.00 18.14 374 LEU A O 1
ATOM 1397 N N . LYS A 1 95 ? 9.474 104.731 80.875 1.00 15.70 375 LYS A N 1
ATOM 1398 C CA . LYS A 1 95 ? 9.218 106.146 81.130 1.00 15.36 375 LYS A CA 1
ATOM 1399 C C . LYS A 1 95 ? 9.841 106.611 82.419 1.00 15.14 375 LYS A C 1
ATOM 1400 O O . LYS A 1 95 ? 10.445 107.678 82.425 1.00 15.09 375 LYS A O 1
ATOM 1419 N N . GLU A 1 96 ? 9.792 105.787 83.491 1.00 12.20 376 GLU A N 1
ATOM 1420 C CA . GLU A 1 96 ? 10.410 106.157 84.778 1.00 13.83 376 GLU A CA 1
ATOM 1421 C C . GLU A 1 96 ? 11.905 106.359 84.612 1.00 16.54 376 GLU A C 1
ATOM 1422 O O . GLU A 1 96 ? 12.478 107.312 85.144 1.00 16.24 376 GLU A O 1
ATOM 1434 N N . GLN A 1 97 ? 12.542 105.489 83.822 1.00 12.39 377 GLN A N 1
ATOM 1435 C CA . GLN A 1 97 ? 13.968 105.599 83.610 1.00 11.82 377 GLN A CA 1
ATOM 1436 C C . GLN A 1 97 ? 14.302 106.743 82.672 1.00 16.01 377 GLN A C 1
ATOM 1437 O O . GLN A 1 97 ? 15.269 107.444 82.908 1.00 15.01 377 GLN A O 1
ATOM 1451 N N . LEU A 1 98 ? 13.566 106.899 81.571 1.00 12.30 378 LEU A N 1
ATOM 1452 C CA . LEU A 1 98 ? 13.860 107.976 80.610 1.00 10.93 378 LEU A CA 1
ATOM 1453 C C . LEU A 1 98 ? 13.588 109.374 81.189 1.00 16.56 378 LEU A C 1
ATOM 1454 O O . LEU A 1 98 ? 14.255 110.327 80.795 1.00 14.79 378 LEU A O 1
ATOM 1470 N N . HIS A 1 99 ? 12.660 109.479 82.161 1.00 16.89 379 HIS A N 1
ATOM 1471 C CA . HIS A 1 99 ? 12.297 110.726 82.842 1.00 18.36 379 HIS A CA 1
ATOM 1472 C C . HIS A 1 99 ? 13.489 111.432 83.518 1.00 22.31 379 HIS A C 1
ATOM 1473 O O . HIS A 1 99 ? 13.504 112.656 83.589 1.00 20.25 379 HIS A O 1
ATOM 1488 N N . GLY A 1 100 ? 14.491 110.668 83.943 1.00 21.98 380 GLY A N 1
ATOM 1489 C CA . GLY A 1 100 ? 15.709 111.219 84.522 1.00 21.90 380 GLY A CA 1
ATOM 1490 C C . GLY A 1 100 ? 16.497 112.089 83.565 1.00 26.84 380 GLY A C 1
ATOM 1491 O O . GLY A 1 100 ? 17.355 112.850 84.004 1.00 29.67 380 GLY A O 1
ATOM 1495 N N . TYR A 1 101 ? 16.239 111.967 82.249 1.00 19.06 381 TYR A N 1
ATOM 1496 C CA . TYR A 1 101 ? 16.899 112.750 81.223 1.00 17.84 381 TYR A CA 1
ATOM 1497 C C . TYR A 1 101 ? 15.954 113.563 80.331 1.00 18.29 381 TYR A C 1
ATOM 1498 O O . TYR A 1 101 ? 16.314 114.679 79.956 1.00 16.06 381 TYR A O 1
ATOM 1516 N N . PHE A 1 102 ? 14.859 112.965 79.871 1.00 13.07 382 PHE A N 1
ATOM 1517 C CA . PHE A 1 102 ? 13.890 113.605 78.969 1.00 11.57 382 PHE A CA 1
ATOM 1518 C C . PHE A 1 102 ? 12.705 114.195 79.723 1.00 17.05 382 PHE A C 1
ATOM 1519 O O . PHE A 1 102 ? 11.950 113.452 80.365 1.00 14.67 382 PHE A O 1
ATOM 1536 N N . GLU A 1 103 ? 12.483 115.493 79.553 1.00 15.01 383 GLU A N 1
ATOM 1537 C CA . GLU A 1 103 ? 11.383 116.204 80.199 1.00 16.27 383 GLU A CA 1
ATOM 1538 C C . GLU A 1 103 ? 10.022 115.935 79.551 1.00 18.91 383 GLU A C 1
ATOM 1539 O O . GLU A 1 103 ? 9.027 115.987 80.243 1.00 18.13 383 GLU A O 1
ATOM 1551 N N . TYR A 1 104 ? 9.967 115.669 78.226 1.00 13.12 384 TYR A N 1
ATOM 1552 C CA . TYR A 1 104 ? 8.707 115.536 77.499 1.00 11.70 384 TYR A CA 1
ATOM 1553 C C . TYR A 1 104 ? 8.636 114.149 76.876 1.00 15.39 384 TYR A C 1
ATOM 1554 O O . TYR A 1 104 ? 9.335 113.894 75.912 1.00 17.07 384 TYR A O 1
ATOM 1572 N N . ILE A 1 105 ? 7.842 113.268 77.447 1.00 10.83 385 ILE A N 1
ATOM 1573 C CA . ILE A 1 105 ? 7.649 111.911 76.953 1.00 10.53 385 ILE A CA 1
ATOM 1574 C C . ILE A 1 105 ? 6.197 111.681 76.593 1.00 14.79 385 ILE A C 1
ATOM 1575 O O . ILE A 1 105 ? 5.333 111.842 77.454 1.00 15.25 385 ILE A O 1
ATOM 1591 N N . LEU A 1 106 ? 5.948 111.202 75.355 1.00 10.52 386 LEU A N 1
ATOM 1592 C CA . LEU A 1 106 ? 4.633 110.864 74.869 1.00 12.80 386 LEU A CA 1
ATOM 1593 C C . LEU A 1 106 ? 4.526 109.379 74.602 1.00 15.30 386 LEU A C 1
ATOM 1594 O O . LEU A 1 106 ? 5.368 108.798 73.929 1.00 13.21 386 LEU A O 1
ATOM 1610 N N . TYR A 1 107 ? 3.451 108.776 75.053 1.00 13.89 387 TYR A N 1
ATOM 1611 C CA . TYR A 1 107 ? 3.166 107.348 74.859 1.00 13.58 387 TYR A CA 1
ATOM 1612 C C . TYR A 1 107 ? 1.640 107.254 74.781 1.00 19.20 387 TYR A C 1
ATOM 1613 O O . TYR A 1 107 ? 0.997 108.243 75.100 1.00 21.77 387 TYR A O 1
ATOM 1631 N N . ASP A 1 108 ? 1.072 106.174 74.245 1.00 17.06 388 ASP A N 1
ATOM 1632 C CA . ASP A 1 108 ? -0.391 106.019 74.023 1.00 18.76 388 ASP A CA 1
ATOM 1633 C C . ASP A 1 108 ? -0.821 107.088 73.025 1.00 23.19 388 ASP A C 1
ATOM 1634 O O . ASP A 1 108 ? -1.785 107.814 73.213 1.00 25.44 388 ASP A O 1
ATOM 1643 N N . VAL A 1 109 ? -0.043 107.187 71.957 1.00 18.56 389 VAL A N 1
ATOM 1644 C CA . VAL A 1 109 ? -0.186 108.222 70.936 1.00 19.36 389 VAL A CA 1
ATOM 1645 C C . VAL A 1 109 ? -1.379 108.060 70.016 1.00 24.99 389 VAL A C 1
ATOM 1646 O O . VAL A 1 109 ? -1.714 109.000 69.284 1.00 27.54 389 VAL A O 1
ATOM 1659 N N . GLY A 1 110 ? -1.961 106.874 69.987 1.00 21.65 390 GLY A N 1
ATOM 1660 C CA . GLY A 1 110 ? -3.201 106.608 69.278 1.00 22.36 390 GLY A CA 1
ATOM 1661 C C . GLY A 1 110 ? -4.300 107.608 69.627 1.00 26.51 390 GLY A C 1
ATOM 1662 O O . GLY A 1 110 ? -5.171 107.889 68.795 1.00 26.98 390 GLY A O 1
ATOM 1666 N N . VAL A 1 111 ? -4.257 108.190 70.851 1.00 24.44 391 VAL A N 1
ATOM 1667 C CA . VAL A 1 111 ? -5.258 109.205 71.274 1.00 25.25 391 VAL A CA 1
ATOM 1668 C C . VAL A 1 111 ? -5.214 110.469 70.406 1.00 29.74 391 VAL A C 1
ATOM 1669 O O . VAL A 1 111 ? -6.210 111.185 70.331 1.00 29.65 391 VAL A O 1
ATOM 1682 N N . TYR A 1 112 ? -4.080 110.750 69.734 1.00 25.56 392 TYR A N 1
ATOM 1683 C CA . TYR A 1 112 ? -3.955 111.928 68.870 1.00 25.94 392 TYR A CA 1
ATOM 1684 C C . TYR A 1 112 ? -4.313 111.640 67.429 1.00 29.91 392 TYR A C 1
ATOM 1685 O O . TYR A 1 112 ? -3.913 112.402 66.558 1.00 27.62 392 TYR A O 1
ATOM 1703 N N . GLY A 1 113 ? -5.002 110.521 67.179 1.00 27.81 393 GLY A N 1
ATOM 1704 C CA . GLY A 1 113 ? -5.486 110.142 65.857 1.00 57.51 393 GLY A CA 1
ATOM 1705 C C . GLY A 1 113 ? -6.993 110.073 65.845 1.00 85.46 393 GLY A C 1
ATOM 1706 O O . GLY A 1 113 ? -7.643 110.860 66.531 1.00 52.84 393 GLY A O 1
ATOM 1710 N N . CYS A 1 122 ? -8.104 100.712 70.415 1.00 42.54 402 CYS A N 1
ATOM 1711 C CA . CYS A 1 122 ? -6.926 100.131 71.060 1.00 40.81 402 CYS A CA 1
ATOM 1712 C C . CYS A 1 122 ? -5.729 101.072 70.988 1.00 40.92 402 CYS A C 1
ATOM 1713 O O . CYS A 1 122 ? -5.561 101.767 69.983 1.00 40.57 402 CYS A O 1
ATOM 1720 N N . LEU A 1 123 ? -4.890 101.064 72.061 1.00 33.30 403 LEU A N 1
ATOM 1721 C CA . LEU A 1 123 ? -3.664 101.863 72.172 1.00 30.47 403 LEU A CA 1
ATOM 1722 C C . LEU A 1 123 ? -2.536 100.878 71.979 1.00 32.13 403 LEU A C 1
ATOM 1723 O O . LEU A 1 123 ? -1.879 100.435 72.917 1.00 31.62 403 LEU A O 1
ATOM 1739 N N . ASN A 1 124 ? -2.376 100.487 70.725 1.00 25.95 404 ASN A N 1
ATOM 1740 C CA . ASN A 1 124 ? -1.466 99.447 70.308 1.00 21.98 404 ASN A CA 1
ATOM 1741 C C . ASN A 1 124 ? -0.582 99.869 69.171 1.00 16.05 404 ASN A C 1
ATOM 1742 O O . ASN A 1 124 ? -0.170 98.990 68.410 1.00 17.22 404 ASN A O 1
ATOM 1753 N N . SER A 1 125 ? -0.144 101.155 69.108 1.00 12.24 405 SER A N 1
ATOM 1754 C CA . SER A 1 125 ? 0.806 101.553 68.071 1.00 11.40 405 SER A CA 1
ATOM 1755 C C . SER A 1 125 ? 2.254 101.134 68.383 1.00 14.66 405 SER A C 1
ATOM 1756 O O . SER A 1 125 ? 3.059 101.048 67.468 1.00 13.11 405 SER A O 1
ATOM 1764 N N . GLY A 1 126 ? 2.567 100.947 69.658 1.00 12.08 406 GLY A N 1
ATOM 1765 C CA . GLY A 1 126 ? 3.903 100.650 70.139 1.00 11.10 406 GLY A CA 1
ATOM 1766 C C . GLY A 1 126 ? 4.863 101.827 70.081 1.00 12.17 406 GLY A C 1
ATOM 1767 O O . GLY A 1 126 ? 6.030 101.664 70.400 1.00 11.01 406 GLY A O 1
ATOM 1771 N N . LEU A 1 127 ? 4.398 103.032 69.741 1.00 10.84 407 LEU A N 1
ATOM 1772 C CA . LEU A 1 127 ? 5.294 104.165 69.554 1.00 9.13 407 LEU A CA 1
ATOM 1773 C C . LEU A 1 127 ? 5.473 104.976 70.803 1.00 14.32 407 LEU A C 1
ATOM 1774 O O . LEU A 1 127 ? 4.500 105.287 71.503 1.00 10.56 407 LEU A O 1
ATOM 1790 N N . LEU A 1 128 ? 6.715 105.417 71.057 1.00 9.01 408 LEU A N 1
ATOM 1791 C CA . LEU A 1 128 ? 6.970 106.301 72.195 1.00 7.96 408 LEU A CA 1
ATOM 1792 C C . LEU A 1 128 ? 7.918 107.379 71.690 1.00 12.78 408 LEU A C 1
ATOM 1793 O O . LEU A 1 128 ? 8.848 107.078 70.935 1.00 11.53 408 LEU A O 1
ATOM 1809 N N . PHE A 1 129 ? 7.710 108.597 72.140 1.00 10.30 409 PHE A N 1
ATOM 1810 C CA . PHE A 1 129 ? 8.557 109.719 71.764 1.00 9.18 409 PHE A CA 1
ATOM 1811 C C . PHE A 1 129 ? 9.024 110.409 73.015 1.00 11.15 409 PHE A C 1
ATOM 1812 O O . PHE A 1 129 ? 8.224 110.663 73.893 1.00 11.76 409 PHE A O 1
ATOM 1829 N N . ALA A 1 130 ? 10.317 110.683 73.098 1.00 10.01 410 ALA A N 1
ATOM 1830 C CA . ALA A 1 130 ? 10.913 111.388 74.229 1.00 10.43 410 ALA A CA 1
ATOM 1831 C C . ALA A 1 130 ? 11.665 112.576 73.691 1.00 12.67 410 ALA A C 1
ATOM 1832 O O . ALA A 1 130 ? 12.388 112.449 72.722 1.00 10.00 410 ALA A O 1
ATOM 1839 N N . SER A 1 131 ? 11.551 113.708 74.363 1.00 11.52 411 SER A N 1
ATOM 1840 C CA . SER A 1 131 ? 12.129 114.951 73.893 1.00 10.25 411 SER A CA 1
ATOM 1841 C C . SER A 1 131 ? 12.666 115.815 75.009 1.00 12.62 411 SER A C 1
ATOM 1842 O O . SER A 1 131 ? 12.060 115.895 76.075 1.00 13.96 411 SER A O 1
ATOM 1850 N N . ARG A 1 132 ? 13.777 116.487 74.749 1.00 9.70 412 ARG A N 1
ATOM 1851 C CA . ARG A 1 132 ? 14.312 117.491 75.674 1.00 11.70 412 ARG A CA 1
ATOM 1852 C C . ARG A 1 132 ? 13.621 118.840 75.426 1.00 16.12 412 ARG A C 1
ATOM 1853 O O . ARG A 1 132 ? 13.762 119.775 76.242 1.00 15.38 412 ARG A O 1
ATOM 1874 N N . TYR A 1 133 ? 12.921 118.978 74.263 1.00 11.12 413 TYR A N 1
ATOM 1875 C CA . TYR A 1 133 ? 12.275 120.232 73.879 1.00 10.35 413 TYR A CA 1
ATOM 1876 C C . TYR A 1 133 ? 10.762 120.143 73.898 1.00 15.27 413 TYR A C 1
ATOM 1877 O O . TYR A 1 133 ? 10.190 119.109 73.542 1.00 16.17 413 TYR A O 1
ATOM 1895 N N . PRO A 1 134 ? 10.086 121.258 74.219 1.00 15.09 414 PRO A N 1
ATOM 1896 C CA . PRO A 1 134 ? 8.631 121.220 74.279 1.00 15.00 414 PRO A CA 1
ATOM 1897 C C . PRO A 1 134 ? 7.981 120.780 72.996 1.00 15.95 414 PRO A C 1
ATOM 1898 O O . PRO A 1 134 ? 8.414 121.167 71.905 1.00 15.37 414 PRO A O 1
ATOM 1909 N N . ILE A 1 135 ? 6.932 119.996 73.150 1.00 15.07 415 ILE A N 1
ATOM 1910 C CA . ILE A 1 135 ? 6.116 119.510 72.062 1.00 15.79 415 ILE A CA 1
ATOM 1911 C C . ILE A 1 135 ? 4.952 120.487 71.840 1.00 18.45 415 ILE A C 1
ATOM 1912 O O . ILE A 1 135 ? 4.103 120.680 72.717 1.00 15.76 415 ILE A O 1
ATOM 1928 N N . MET A 1 136 ? 4.926 121.104 70.668 1.00 15.57 416 MET A N 1
ATOM 1929 C CA . MET A 1 136 ? 3.885 122.066 70.287 1.00 16.11 416 MET A CA 1
ATOM 1930 C C . MET A 1 136 ? 2.644 121.413 69.762 1.00 21.06 416 MET A C 1
ATOM 1931 O O . MET A 1 136 ? 1.565 121.894 70.050 1.00 18.44 416 MET A O 1
ATOM 1945 N N . ASP A 1 137 ? 2.782 120.448 68.853 1.00 17.11 417 ASP A N 1
ATOM 1946 C CA . ASP A 1 137 ? 1.636 119.772 68.243 1.00 17.41 417 ASP A CA 1
ATOM 1947 C C . ASP A 1 137 ? 1.961 118.338 68.012 1.00 17.89 417 ASP A C 1
ATOM 1948 O O . ASP A 1 137 ? 3.134 118.005 67.884 1.00 15.41 417 ASP A O 1
ATOM 1957 N N . VAL A 1 138 ? 0.931 117.479 67.929 1.00 15.20 418 VAL A N 1
ATOM 1958 C CA . VAL A 1 138 ? 1.127 116.051 67.720 1.00 15.48 418 VAL A CA 1
ATOM 1959 C C . VAL A 1 138 ? -0.077 115.478 66.958 1.00 19.73 418 VAL A C 1
ATOM 1960 O O . VAL A 1 138 ? -1.217 115.922 67.163 1.00 17.79 418 VAL A O 1
ATOM 1973 N N . ALA A 1 139 ? 0.176 114.587 66.017 1.00 15.48 419 ALA A N 1
ATOM 1974 C CA . ALA A 1 139 ? -0.881 113.901 65.271 1.00 16.33 419 ALA A CA 1
ATOM 1975 C C . ALA A 1 139 ? -0.448 112.455 65.097 1.00 18.50 419 ALA A C 1
ATOM 1976 O O . ALA A 1 139 ? 0.718 112.209 64.869 1.00 14.43 419 ALA A O 1
ATOM 1983 N N . TYR A 1 140 ? -1.373 111.499 65.177 1.00 17.55 420 TYR A N 1
ATOM 1984 C CA . TYR A 1 140 ? -1.061 110.116 64.901 1.00 15.51 420 TYR A CA 1
ATOM 1985 C C . TYR A 1 140 ? -2.027 109.659 63.811 1.00 21.12 420 TYR A C 1
ATOM 1986 O O . TYR A 1 140 ? -3.189 110.040 63.825 1.00 20.71 420 TYR A O 1
ATOM 2004 N N . HIS A 1 141 ? -1.542 108.885 62.863 1.00 17.60 421 HIS A N 1
ATOM 2005 C CA . HIS A 1 141 ? -2.379 108.323 61.810 1.00 19.19 421 HIS A CA 1
ATOM 2006 C C . HIS A 1 141 ? -2.029 106.866 61.711 1.00 19.42 421 HIS A C 1
ATOM 2007 O O . HIS A 1 141 ? -0.847 106.529 61.704 1.00 15.83 421 HIS A O 1
ATOM 2022 N N A CYS A 1 142 ? -3.045 106.023 61.597 0.35 16.12 422 CYS A N 1
ATOM 2023 N N B CYS A 1 142 ? -3.062 106.003 61.611 0.35 18.03 422 CYS A N 1
ATOM 2024 N N C CYS A 1 142 ? -3.014 105.975 61.669 0.30 15.69 422 CYS A N 1
ATOM 2025 C CA A CYS A 1 142 ? -2.895 104.583 61.478 0.35 16.25 422 CYS A CA 1
ATOM 2026 C CA B CYS A 1 142 ? -2.932 104.550 61.439 0.35 18.95 422 CYS A CA 1
ATOM 2027 C CA C CYS A 1 142 ? -2.723 104.549 61.515 0.30 15.37 422 CYS A CA 1
ATOM 2028 C C A CYS A 1 142 ? -2.896 104.225 59.996 0.35 17.86 422 CYS A C 1
ATOM 2029 C C B CYS A 1 142 ? -2.849 104.270 59.963 0.35 19.09 422 CYS A C 1
ATOM 2030 C C C CYS A 1 142 ? -2.842 104.230 60.031 0.30 17.53 422 CYS A C 1
ATOM 2031 O O A CYS A 1 142 ? -3.734 104.746 59.268 0.35 17.61 422 CYS A O 1
ATOM 2032 O O B CYS A 1 142 ? -3.638 104.838 59.214 0.35 18.83 422 CYS A O 1
ATOM 2033 O O C CYS A 1 142 ? -3.680 104.804 59.341 0.30 17.23 422 CYS A O 1
ATOM 2053 N N . TYR A 1 143 ? -2.005 103.329 59.542 1.00 14.21 423 TYR A N 1
ATOM 2054 C CA . TYR A 1 143 ? -2.020 102.916 58.145 1.00 15.51 423 TYR A CA 1
ATOM 2055 C C . TYR A 1 143 ? -3.266 102.019 57.969 1.00 23.75 423 TYR A C 1
ATOM 2056 O O . TYR A 1 143 ? -3.575 101.258 58.893 1.00 23.69 423 TYR A O 1
ATOM 2074 N N . PRO A 1 144 ? -4.061 102.171 56.900 1.00 23.71 424 PRO A N 1
ATOM 2075 C CA . PRO A 1 144 ? -5.228 101.279 56.729 1.00 25.63 424 PRO A CA 1
ATOM 2076 C C . PRO A 1 144 ? -4.838 99.803 56.764 1.00 28.39 424 PRO A C 1
ATOM 2077 O O . PRO A 1 144 ? -3.784 99.413 56.269 1.00 25.39 424 PRO A O 1
ATOM 2088 N N . ASN A 1 145 ? -5.671 98.988 57.364 1.00 28.00 425 ASN A N 1
ATOM 2089 C CA . ASN A 1 145 ? -5.372 97.574 57.463 1.00 27.92 425 ASN A CA 1
ATOM 2090 C C . ASN A 1 145 ? -6.664 96.890 57.790 1.00 31.39 425 ASN A C 1
ATOM 2091 O O . ASN A 1 145 ? -6.942 96.602 58.948 1.00 33.65 425 ASN A O 1
ATOM 2102 N N . LYS A 1 146 ? -7.485 96.713 56.775 1.00 25.84 426 LYS A N 1
ATOM 2103 C CA . LYS A 1 146 ? -8.776 96.037 56.900 1.00 26.22 426 LYS A CA 1
ATOM 2104 C C . LYS A 1 146 ? -8.407 94.568 57.012 1.00 28.68 426 LYS A C 1
ATOM 2105 O O . LYS A 1 146 ? -7.855 94.014 56.059 1.00 27.46 426 LYS A O 1
ATOM 2124 N N . CYS A 1 147 ? -8.596 93.987 58.197 1.00 23.42 427 CYS A N 1
ATOM 2125 C CA . CYS A 1 147 ? -8.162 92.618 58.474 1.00 22.63 427 CYS A CA 1
ATOM 2126 C C . CYS A 1 147 ? -9.139 91.883 59.359 1.00 23.60 427 CYS A C 1
ATOM 2127 O O . CYS A 1 147 ? -8.724 91.064 60.164 1.00 22.41 427 CYS A O 1
ATOM 2135 N N . ASN A 1 148 ? -10.440 92.122 59.169 1.00 20.25 428 ASN A N 1
ATOM 2136 C CA . ASN A 1 148 ? -11.517 91.478 59.920 1.00 19.88 428 ASN A CA 1
ATOM 2137 C C . ASN A 1 148 ? -11.290 91.586 61.435 1.00 22.72 428 ASN A C 1
ATOM 2138 O O . ASN A 1 148 ? -11.669 90.686 62.170 1.00 21.48 428 ASN A O 1
ATOM 2149 N N . ASP A 1 149 ? -10.723 92.721 61.886 1.00 19.37 429 ASP A N 1
ATOM 2150 C CA . ASP A 1 149 ? -10.420 92.993 63.286 1.00 19.09 429 ASP A CA 1
ATOM 2151 C C . ASP A 1 149 ? -9.522 91.926 63.924 1.00 23.25 429 ASP A C 1
ATOM 2152 O O . ASP A 1 149 ? -9.809 91.465 65.021 1.00 22.02 429 ASP A O 1
ATOM 2161 N N . ASP A 1 150 ? -8.427 91.551 63.235 1.00 21.05 430 ASP A N 1
ATOM 2162 C CA . ASP A 1 150 ? -7.462 90.544 63.741 1.00 21.47 430 ASP A CA 1
ATOM 2163 C C . ASP A 1 150 ? -6.068 91.063 64.002 1.00 24.88 430 ASP A C 1
ATOM 2164 O O . ASP A 1 150 ? -5.192 90.297 64.436 1.00 23.59 430 ASP A O 1
ATOM 2173 N N . ALA A 1 151 ? -5.870 92.362 63.845 1.00 23.94 431 ALA A N 1
ATOM 2174 C CA . ALA A 1 151 ? -4.556 92.977 64.090 1.00 22.75 431 ALA A CA 1
ATOM 2175 C C . ALA A 1 151 ? -4.335 93.053 65.566 1.00 24.03 431 ALA A C 1
ATOM 2176 O O . ALA A 1 151 ? -5.265 93.386 66.295 1.00 26.11 431 ALA A O 1
ATOM 2183 N N . LEU A 1 152 ? -3.137 92.708 66.031 1.00 18.73 432 LEU A N 1
ATOM 2184 C CA . LEU A 1 152 ? -2.828 92.795 67.460 1.00 17.86 432 LEU A CA 1
ATOM 2185 C C . LEU A 1 152 ? -2.197 94.120 67.770 1.00 23.35 432 LEU A C 1
ATOM 2186 O O . LEU A 1 152 ? -2.327 94.618 68.874 1.00 20.82 432 LEU A O 1
ATOM 2202 N N . ALA A 1 153 ? -1.495 94.689 66.802 1.00 24.47 433 ALA A N 1
ATOM 2203 C CA . ALA A 1 153 ? -0.896 96.019 66.935 1.00 23.20 433 ALA A CA 1
ATOM 2204 C C . ALA A 1 153 ? -1.307 96.866 65.752 1.00 24.82 433 ALA A C 1
ATOM 2205 O O . ALA A 1 153 ? -1.751 96.362 64.728 1.00 22.60 433 ALA A O 1
ATOM 2212 N N . SER A 1 154 ? -1.116 98.142 65.861 1.00 20.63 434 SER A N 1
ATOM 2213 C CA . SER A 1 154 ? -1.407 98.985 64.724 1.00 20.35 434 SER A CA 1
ATOM 2214 C C . SER A 1 154 ? -0.101 99.572 64.229 1.00 22.46 434 SER A C 1
ATOM 2215 O O . SER A 1 154 ? 0.737 99.960 65.037 1.00 20.60 434 SER A O 1
ATOM 2223 N N . LYS A 1 155 ? 0.091 99.586 62.906 1.00 18.57 435 LYS A N 1
ATOM 2224 C CA . LYS A 1 155 ? 1.240 100.234 62.280 1.00 16.29 435 LYS A CA 1
ATOM 2225 C C . LYS A 1 155 ? 0.737 101.649 61.945 1.00 17.32 435 LYS A C 1
ATOM 2226 O O . LYS A 1 155 ? -0.415 101.833 61.563 1.00 16.11 435 LYS A O 1
ATOM 2245 N N . GLY A 1 156 ? 1.591 102.645 62.082 1.00 13.89 436 GLY A N 1
ATOM 2246 C CA . GLY A 1 156 ? 1.154 104.016 61.864 1.00 13.62 436 GLY A CA 1
ATOM 2247 C C . GLY A 1 156 ? 2.316 104.973 61.923 1.00 14.82 436 GLY A C 1
ATOM 2248 O O . GLY A 1 156 ? 3.469 104.545 62.004 1.00 14.39 436 GLY A O 1
ATOM 2252 N N . ALA A 1 157 ? 1.991 106.266 61.891 1.00 13.42 437 ALA A N 1
ATOM 2253 C CA . ALA A 1 157 ? 2.964 107.348 61.870 1.00 11.00 437 ALA A CA 1
ATOM 2254 C C . ALA A 1 157 ? 2.577 108.422 62.869 1.00 16.79 437 ALA A C 1
ATOM 2255 O O . ALA A 1 157 ? 1.396 108.820 62.935 1.00 14.30 437 ALA A O 1
ATOM 2262 N N . LEU A 1 158 ? 3.563 108.863 63.671 1.00 12.86 438 LEU A N 1
ATOM 2263 C CA . LEU A 1 158 ? 3.400 109.901 64.688 1.00 11.65 438 LEU A CA 1
ATOM 2264 C C . LEU A 1 158 ? 4.114 111.156 64.206 1.00 13.99 438 LEU A C 1
ATOM 2265 O O . LEU A 1 158 ? 5.266 111.062 63.815 1.00 11.78 438 LEU A O 1
ATOM 2281 N N . PHE A 1 159 ? 3.435 112.320 64.237 1.00 11.61 439 PHE A N 1
ATOM 2282 C CA . PHE A 1 159 ? 3.964 113.585 63.744 1.00 12.23 439 PHE A CA 1
ATOM 2283 C C . PHE A 1 159 ? 4.073 114.548 64.886 1.00 15.16 439 PHE A C 1
ATOM 2284 O O . PHE A 1 159 ? 3.137 114.674 65.694 1.00 13.11 439 PHE A O 1
ATOM 2301 N N . LEU A 1 160 ? 5.235 115.165 65.022 1.00 12.84 440 LEU A N 1
ATOM 2302 C CA . LEU A 1 160 ? 5.491 116.085 66.112 1.00 13.71 440 LEU A CA 1
ATOM 2303 C C . LEU A 1 160 ? 6.016 117.366 65.598 1.00 14.44 440 LEU A C 1
ATOM 2304 O O . LEU A 1 160 ? 6.815 117.372 64.686 1.00 12.19 440 LEU A O 1
ATOM 2320 N N . LYS A 1 161 ? 5.654 118.454 66.251 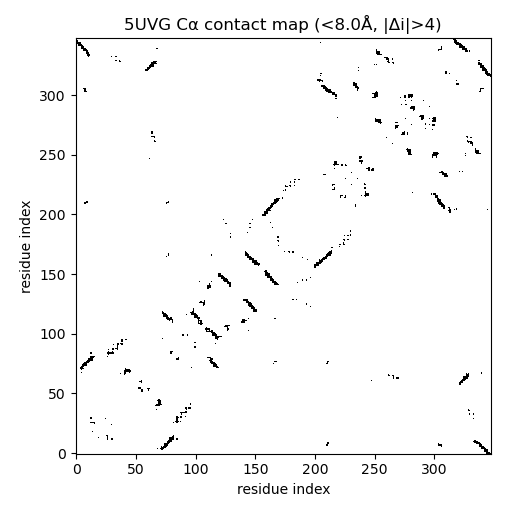1.00 12.50 441 LYS A N 1
ATOM 2321 C CA . LYS A 1 161 ? 6.236 119.758 66.020 1.00 10.99 441 LYS A CA 1
ATOM 2322 C C . LYS A 1 161 ? 6.780 120.150 67.395 1.00 14.71 441 LYS A C 1
ATOM 2323 O O . LYS A 1 161 ? 6.038 120.072 68.370 1.00 13.45 441 LYS A O 1
ATOM 2342 N N . VAL A 1 162 ? 8.053 120.553 67.463 1.00 11.68 442 VAL A N 1
ATOM 2343 C CA . VAL A 1 162 ? 8.739 120.882 68.711 1.00 11.36 442 VAL A CA 1
ATOM 2344 C C . VAL A 1 162 ? 9.240 122.323 68.645 1.00 15.32 442 VAL A C 1
ATOM 2345 O O . VAL A 1 162 ? 9.578 122.835 67.565 1.00 13.32 442 VAL A O 1
ATOM 2358 N N . GLN A 1 163 ? 9.252 122.982 69.803 1.00 14.79 443 GLN A N 1
ATOM 2359 C CA . GLN A 1 163 ? 9.765 124.346 69.978 1.00 15.52 443 GLN A CA 1
ATOM 2360 C C . GLN A 1 163 ? 11.231 124.204 70.396 1.00 18.20 443 GLN A C 1
ATOM 2361 O O . GLN A 1 163 ? 11.475 123.706 71.480 1.00 15.36 443 GLN A O 1
ATOM 2375 N N . VAL A 1 164 ? 12.192 124.731 69.613 1.00 16.44 444 VAL A N 1
ATOM 2376 C CA . VAL A 1 164 ? 13.618 124.529 69.915 1.00 16.11 444 VAL A CA 1
ATOM 2377 C C . VAL A 1 164 ? 14.419 125.816 70.192 1.00 22.73 444 VAL A C 1
ATOM 2378 O O . VAL A 1 164 ? 15.624 125.722 70.367 1.00 22.74 444 VAL A O 1
ATOM 2391 N N . GLY A 1 165 ? 13.767 126.951 70.328 1.00 21.28 445 GLY A N 1
ATOM 2392 C CA . GLY A 1 165 ? 14.444 128.196 70.685 1.00 21.69 445 GLY A CA 1
ATOM 2393 C C . GLY A 1 165 ? 13.704 129.401 70.162 1.00 22.07 445 GLY A C 1
ATOM 2394 O O . GLY A 1 165 ? 12.571 129.296 69.674 1.00 19.98 445 GLY A O 1
ATOM 2398 N N . SER A 1 166 ? 14.372 130.540 70.203 1.00 19.81 446 SER A N 1
ATOM 2399 C CA . SER A 1 166 ? 13.823 131.783 69.719 1.00 19.86 446 SER A CA 1
ATOM 2400 C C . SER A 1 166 ? 14.950 132.616 69.165 1.00 22.98 446 SER A C 1
ATOM 2401 O O . SER A 1 166 ? 16.090 132.442 69.560 1.00 23.09 446 SER A O 1
ATOM 2409 N N . THR A 1 167 ? 14.656 133.449 68.208 1.00 19.65 447 THR A N 1
ATOM 2410 C CA . THR A 1 167 ? 15.665 134.336 67.627 1.00 18.69 447 THR A CA 1
ATOM 2411 C C . THR A 1 167 ? 15.751 135.618 68.424 1.00 22.81 447 THR A C 1
ATOM 2412 O O . THR A 1 167 ? 14.805 135.957 69.127 1.00 21.34 447 THR A O 1
ATOM 2423 N N . PRO A 1 168 ? 16.769 136.456 68.173 1.00 21.67 448 PRO A N 1
ATOM 2424 C CA . PRO A 1 168 ? 16.809 137.785 68.819 1.00 21.75 448 PRO A CA 1
ATOM 2425 C C . PRO A 1 168 ? 15.663 138.713 68.410 1.00 26.65 448 PRO A C 1
ATOM 2426 O O . PRO A 1 168 ? 15.401 139.682 69.110 1.00 25.49 448 PRO A O 1
ATOM 2437 N N . GLN A 1 169 ? 14.981 138.420 67.282 1.00 25.19 449 GLN A N 1
ATOM 2438 C CA . GLN A 1 169 ? 13.808 139.140 66.830 1.00 25.75 449 GLN A CA 1
ATOM 2439 C C . GLN A 1 169 ? 12.490 138.473 67.341 1.00 29.63 449 GLN A C 1
ATOM 2440 O O . GLN A 1 169 ? 11.438 138.734 66.769 1.00 30.69 449 GLN A O 1
ATOM 2454 N N . ASP A 1 170 ? 12.531 137.652 68.421 1.00 25.09 450 ASP A N 1
ATOM 2455 C CA . ASP A 1 170 ? 11.326 137.019 69.018 1.00 25.73 450 ASP A CA 1
ATOM 2456 C C . ASP A 1 170 ? 10.550 136.119 68.054 1.00 29.15 450 ASP A C 1
ATOM 2457 O O . ASP A 1 170 ? 9.327 135.947 68.178 1.00 29.68 450 ASP A O 1
ATOM 2466 N N . GLN A 1 171 ? 11.267 135.481 67.138 1.00 24.23 451 GLN A N 1
ATOM 2467 C CA . GLN A 1 171 ? 10.646 134.513 66.232 1.00 22.53 451 GLN A CA 1
ATOM 2468 C C . GLN A 1 171 ? 10.844 133.180 66.884 1.00 24.58 451 GLN A C 1
ATOM 2469 O O . GLN A 1 171 ? 11.888 132.919 67.478 1.00 22.43 451 GLN A O 1
ATOM 2483 N N . ARG A 1 172 ? 9.844 132.317 66.814 1.00 20.85 452 ARG A N 1
ATOM 2484 C CA . ARG A 1 172 ? 9.965 131.032 67.436 1.00 20.49 452 ARG A CA 1
ATOM 2485 C C . ARG A 1 172 ? 10.742 130.083 66.490 1.00 21.01 452 ARG A C 1
ATOM 2486 O O . ARG A 1 172 ? 10.476 130.071 65.297 1.00 22.36 452 ARG A O 1
ATOM 2507 N N . ILE A 1 173 ? 11.701 129.352 66.999 1.00 15.39 453 ILE A N 1
ATOM 2508 C CA . ILE A 1 173 ? 12.443 128.352 66.208 1.00 13.73 453 ILE A CA 1
ATOM 2509 C C . ILE A 1 173 ? 11.772 127.004 66.461 1.00 19.11 453 ILE A C 1
ATOM 2510 O O . ILE A 1 173 ? 11.606 126.604 67.616 1.00 17.43 453 ILE A O 1
ATOM 2526 N N . VAL A 1 174 ? 11.380 126.328 65.380 1.00 15.12 454 VAL A N 1
ATOM 2527 C CA . VAL A 1 174 ? 10.644 125.065 65.447 1.00 13.67 454 VAL A CA 1
ATOM 2528 C C . VAL A 1 174 ? 11.286 123.973 64.610 1.00 17.67 454 VAL A C 1
ATOM 2529 O O . VAL A 1 174 ? 12.091 124.238 63.727 1.00 17.62 454 VAL A O 1
ATOM 2542 N N . GLY A 1 175 ? 10.880 122.748 64.883 1.00 14.70 455 GLY A N 1
ATOM 2543 C CA . GLY A 1 175 ? 11.329 121.587 64.134 1.00 13.51 455 GLY A CA 1
ATOM 2544 C C . GLY A 1 175 ? 10.242 120.574 63.973 1.00 14.66 455 GLY A C 1
ATOM 2545 O O . GLY A 1 175 ? 9.355 120.476 64.812 1.00 14.55 455 GLY A O 1
ATOM 2549 N N . TYR A 1 176 ? 10.339 119.779 62.902 1.00 12.08 456 TYR A N 1
ATOM 2550 C CA . TYR A 1 176 ? 9.394 118.736 62.614 1.00 11.41 456 TYR A CA 1
ATOM 2551 C C . TYR A 1 176 ? 10.046 117.398 62.720 1.00 13.61 456 TYR A C 1
ATOM 2552 O O . TYR A 1 176 ? 11.188 117.205 62.254 1.00 12.03 456 TYR A O 1
ATOM 2570 N N . ILE A 1 177 ? 9.320 116.447 63.359 1.00 9.36 457 ILE A N 1
ATOM 2571 C CA . ILE A 1 177 ? 9.782 115.044 63.503 1.00 10.89 457 ILE A CA 1
ATOM 2572 C C . ILE A 1 177 ? 8.615 114.117 63.212 1.00 12.39 457 ILE A C 1
ATOM 2573 O O . ILE A 1 177 ? 7.501 114.397 63.628 1.00 11.46 457 ILE A O 1
ATOM 2589 N N . ALA A 1 178 ? 8.885 113.023 62.539 1.00 9.36 458 ALA A N 1
ATOM 2590 C CA . ALA A 1 178 ? 7.892 111.970 62.320 1.00 10.36 458 ALA A CA 1
ATOM 2591 C C . ALA A 1 178 ? 8.563 110.657 62.595 1.00 14.58 458 ALA A C 1
ATOM 2592 O O . ALA A 1 178 ? 9.716 110.437 62.226 1.00 12.94 458 ALA A O 1
ATOM 2599 N N . CYS A 1 179 ? 7.848 109.760 63.240 1.00 16.32 459 CYS A N 1
ATOM 2600 C CA . CYS A 1 179 ? 8.345 108.420 63.431 1.00 16.42 459 CYS A CA 1
ATOM 2601 C C . CYS A 1 179 ? 7.292 107.403 63.053 1.00 15.34 459 CYS A C 1
ATOM 2602 O O . CYS A 1 179 ? 6.113 107.658 63.209 1.00 10.86 459 CYS A O 1
ATOM 2610 N N . THR A 1 180 ? 7.708 106.303 62.492 1.00 11.85 460 THR A N 1
ATOM 2611 C CA . THR A 1 180 ? 6.746 105.316 62.019 1.00 12.38 460 THR A CA 1
ATOM 2612 C C . THR A 1 180 ? 7.258 103.915 62.160 1.00 12.53 460 THR A C 1
ATOM 2613 O O . THR A 1 180 ? 8.461 103.672 62.353 1.00 10.66 460 THR A O 1
ATOM 2624 N N . HIS A 1 181 ? 6.319 102.971 62.077 1.00 11.17 461 HIS A N 1
ATOM 2625 C CA . HIS A 1 181 ? 6.596 101.567 62.063 1.00 10.82 461 HIS A CA 1
ATOM 2626 C C . HIS A 1 181 ? 5.760 101.070 60.912 1.00 14.61 461 HIS A C 1
ATOM 2627 O O . HIS A 1 181 ? 4.548 101.141 60.997 1.00 14.40 461 HIS A O 1
ATOM 2642 N N . LEU A 1 182 ? 6.381 100.599 59.816 1.00 13.99 462 LEU A N 1
ATOM 2643 C CA . LEU A 1 182 ? 5.640 100.109 58.661 1.00 13.87 462 LEU A CA 1
ATOM 2644 C C . LEU A 1 182 ? 5.368 98.605 58.666 1.00 17.12 462 LEU A C 1
ATOM 2645 O O . LEU A 1 182 ? 6.050 97.826 59.342 1.00 14.60 462 LEU A O 1
ATOM 2661 N N . HIS A 1 183 ? 4.416 98.217 57.797 1.00 14.98 463 HIS A N 1
ATOM 2662 C CA . HIS A 1 183 ? 3.966 96.846 57.468 1.00 16.97 463 HIS A CA 1
ATOM 2663 C C . HIS A 1 183 ? 5.179 95.964 57.285 1.00 20.35 463 HIS A C 1
ATOM 2664 O O . HIS A 1 183 ? 6.059 96.311 56.520 1.00 22.22 463 HIS A O 1
ATOM 2679 N N . ALA A 1 184 ? 5.208 94.841 57.961 1.00 17.63 464 ALA A N 1
ATOM 2680 C CA . ALA A 1 184 ? 6.361 93.955 58.083 1.00 19.50 464 ALA A CA 1
ATOM 2681 C C . ALA A 1 184 ? 6.493 92.782 57.097 1.00 24.85 464 ALA A C 1
ATOM 2682 O O . ALA A 1 184 ? 7.614 92.528 56.685 1.00 25.54 464 ALA A O 1
ATOM 2689 N N . PRO A 1 185 ? 5.438 92.048 56.700 1.00 22.37 465 PRO A N 1
ATOM 2690 C CA . PRO A 1 185 ? 5.642 90.884 55.794 1.00 22.59 465 PRO A CA 1
ATOM 2691 C C . PRO A 1 185 ? 6.585 91.147 54.594 1.00 27.60 465 PRO A C 1
ATOM 2692 O O . PRO A 1 185 ? 6.339 92.033 53.770 1.00 26.24 465 PRO A O 1
ATOM 2703 N N . GLN A 1 186 ? 7.680 90.363 54.501 1.00 26.06 466 GLN A N 1
ATOM 2704 C CA . GLN A 1 186 ? 8.738 90.569 53.497 1.00 26.39 466 GLN A CA 1
ATOM 2705 C C . GLN A 1 186 ? 8.259 90.582 52.036 1.00 31.82 466 GLN A C 1
ATOM 2706 O O . GLN A 1 186 ? 8.852 91.280 51.230 1.00 32.07 466 GLN A O 1
ATOM 2720 N N . GLU A 1 187 ? 7.211 89.861 51.704 1.00 31.46 467 GLU A N 1
ATOM 2721 C CA . GLU A 1 187 ? 6.704 89.797 50.326 1.00 33.44 467 GLU A CA 1
ATOM 2722 C C . GLU A 1 187 ? 5.792 90.989 49.950 1.00 35.19 467 GLU A C 1
ATOM 2723 O O . GLU A 1 187 ? 5.555 91.222 48.766 1.00 33.21 467 GLU A O 1
ATOM 2735 N N . ASP A 1 188 ? 5.301 91.747 50.942 1.00 31.39 468 ASP A N 1
ATOM 2736 C CA . ASP A 1 188 ? 4.303 92.788 50.731 1.00 30.23 468 ASP A CA 1
ATOM 2737 C C . ASP A 1 188 ? 4.882 94.153 50.387 1.00 32.34 468 ASP A C 1
ATOM 2738 O O . ASP A 1 188 ? 4.579 95.155 51.041 1.00 29.72 468 ASP A O 1
ATOM 2747 N N . SER A 1 189 ? 5.627 94.184 49.286 1.00 29.74 469 SER A N 1
ATOM 2748 C CA . SER A 1 189 ? 6.277 95.372 48.751 1.00 29.69 469 SER A CA 1
ATOM 2749 C C . SER A 1 189 ? 5.280 96.489 48.406 1.00 33.20 469 SER A C 1
ATOM 2750 O O . SER A 1 189 ? 5.508 97.637 48.776 1.00 32.13 469 SER A O 1
ATOM 2758 N N . ALA A 1 190 ? 4.187 96.153 47.702 1.00 30.89 470 ALA A N 1
ATOM 2759 C CA . ALA A 1 190 ? 3.159 97.137 47.309 1.00 30.99 470 ALA A CA 1
ATOM 2760 C C . ALA A 1 190 ? 2.484 97.798 48.519 1.00 33.42 470 ALA A C 1
ATOM 2761 O O . ALA A 1 190 ? 2.179 98.996 48.468 1.00 33.10 470 ALA A O 1
ATOM 2768 N N . ILE A 1 191 ? 2.236 97.028 49.602 1.00 27.12 471 ILE A N 1
ATOM 2769 C CA . ILE A 1 191 ? 1.601 97.591 50.790 1.00 25.81 471 ILE A CA 1
ATOM 2770 C C . ILE A 1 191 ? 2.536 98.593 51.428 1.00 25.59 471 ILE A C 1
ATOM 2771 O O . ILE A 1 191 ? 2.070 99.646 51.798 1.00 24.13 471 ILE A O 1
ATOM 2787 N N . ARG A 1 192 ? 3.840 98.303 51.537 1.00 23.17 472 ARG A N 1
ATOM 2788 C CA . ARG A 1 192 ? 4.747 99.317 52.096 1.00 22.89 472 ARG A CA 1
ATOM 2789 C C . ARG A 1 192 ? 4.813 100.550 51.213 1.00 25.61 472 ARG A C 1
ATOM 2790 O O . ARG A 1 192 ? 4.990 101.611 51.758 1.00 22.77 472 ARG A O 1
ATOM 2811 N N . CYS A 1 193 ? 4.725 100.424 49.861 1.00 25.38 473 CYS A N 1
ATOM 2812 C CA . CYS A 1 193 ? 4.737 101.615 48.994 1.00 25.44 473 CYS A CA 1
ATOM 2813 C C . CYS A 1 193 ? 3.485 102.430 49.237 1.00 25.01 473 CYS A C 1
ATOM 2814 O O . CYS A 1 193 ? 3.572 103.649 49.270 1.00 23.85 473 CYS A O 1
ATOM 2822 N N . GLY A 1 194 ? 2.345 101.773 49.476 1.00 20.28 474 GLY A N 1
ATOM 2823 C CA . GLY A 1 194 ? 1.120 102.496 49.821 1.00 19.28 474 GLY A CA 1
ATOM 2824 C C . GLY A 1 194 ? 1.262 103.251 51.135 1.00 20.42 474 GLY A C 1
ATOM 2825 O O . GLY A 1 194 ? 0.707 104.336 51.332 1.00 19.01 474 GLY A O 1
ATOM 2829 N N . GLN A 1 195 ? 1.964 102.644 52.088 1.00 16.67 475 GLN A N 1
ATOM 2830 C CA . GLN A 1 195 ? 2.196 103.292 53.376 1.00 15.13 475 GLN A CA 1
ATOM 2831 C C . GLN A 1 195 ? 3.138 104.480 53.231 1.00 17.47 475 GLN A C 1
ATOM 2832 O O . GLN A 1 195 ? 2.873 105.530 53.807 1.00 15.26 475 GLN A O 1
ATOM 2846 N N . LEU A 1 196 ? 4.179 104.361 52.409 1.00 14.52 476 LEU A N 1
ATOM 2847 C CA . LEU A 1 196 ? 5.103 105.480 52.172 1.00 15.57 476 LEU A CA 1
ATOM 2848 C C . LEU A 1 196 ? 4.390 106.645 51.470 1.00 19.96 476 LEU A C 1
ATOM 2849 O O . LEU A 1 196 ? 4.699 107.808 51.743 1.00 20.58 476 LEU A O 1
ATOM 2865 N N . ASP A 1 197 ? 3.474 106.329 50.544 1.00 17.40 477 ASP A N 1
ATOM 2866 C CA . ASP A 1 197 ? 2.642 107.340 49.865 1.00 17.64 477 ASP A CA 1
ATOM 2867 C C . ASP A 1 197 ? 1.858 108.090 50.926 1.00 17.42 477 ASP A C 1
ATOM 2868 O O . ASP A 1 197 ? 1.804 109.292 50.892 1.00 16.64 477 ASP A O 1
ATOM 2877 N N . LEU A 1 198 ? 1.263 107.378 51.876 1.00 14.62 478 LEU A N 1
ATOM 2878 C CA . LEU A 1 198 ? 0.472 108.010 52.934 1.00 14.87 478 LEU A CA 1
ATOM 2879 C C . LEU A 1 198 ? 1.352 108.791 53.870 1.00 19.01 478 LEU A C 1
ATOM 2880 O O . LEU A 1 198 ? 0.974 109.894 54.239 1.00 20.22 478 LEU A O 1
ATOM 2896 N N . LEU A 1 199 ? 2.522 108.247 54.254 1.00 14.65 479 LEU A N 1
ATOM 2897 C CA . LEU A 1 199 ? 3.455 108.976 55.102 1.00 14.11 479 LEU A CA 1
ATOM 2898 C C . LEU A 1 199 ? 3.830 110.311 54.429 1.00 16.13 479 LEU A C 1
ATOM 2899 O O . LEU A 1 199 ? 3.825 111.344 55.076 1.00 14.03 479 LEU A O 1
ATOM 2915 N N . GLN A 1 200 ? 4.136 110.294 53.126 1.00 16.53 480 GLN A N 1
ATOM 2916 C CA . GLN A 1 200 ? 4.460 111.524 52.416 1.00 18.53 480 GLN A CA 1
ATOM 2917 C C . GLN A 1 200 ? 3.311 112.539 52.501 1.00 21.26 480 GLN A C 1
ATOM 2918 O O . GLN A 1 200 ? 3.556 113.713 52.711 1.00 19.77 480 GLN A O 1
ATOM 2932 N N . ASP A 1 201 ? 2.083 112.086 52.222 1.00 17.84 481 ASP A N 1
ATOM 2933 C CA . ASP A 1 201 ? 0.882 112.923 52.272 1.00 17.39 481 ASP A CA 1
ATOM 2934 C C . ASP A 1 201 ? 0.656 113.516 53.669 1.00 19.94 481 ASP A C 1
ATOM 2935 O O . ASP A 1 201 ? 0.380 114.706 53.799 1.00 20.00 481 ASP A O 1
ATOM 2944 N N . TRP A 1 202 ? 0.773 112.677 54.711 1.00 14.48 482 TRP A N 1
ATOM 2945 C CA . TRP A 1 202 ? 0.550 113.099 56.093 1.00 13.67 482 TRP A CA 1
ATOM 2946 C C . TRP A 1 202 ? 1.602 114.067 56.606 1.00 16.98 482 TRP A C 1
ATOM 2947 O O . TRP A 1 202 ? 1.266 114.960 57.369 1.00 16.78 482 TRP A O 1
ATOM 2968 N N . LEU A 1 203 ? 2.868 113.914 56.187 1.00 15.08 483 LEU A N 1
ATOM 2969 C CA . LEU A 1 203 ? 3.929 114.849 56.560 1.00 15.34 483 LEU A CA 1
ATOM 2970 C C . LEU A 1 203 ? 3.534 116.244 56.084 1.00 19.67 483 LEU A C 1
ATOM 2971 O O . LEU A 1 203 ? 3.567 117.202 56.869 1.00 18.37 483 LEU A O 1
ATOM 2987 N N . ALA A 1 204 ? 3.109 116.349 54.802 1.00 17.46 484 ALA A N 1
ATOM 2988 C CA . ALA A 1 204 ? 2.698 117.647 54.237 1.00 18.96 484 ALA A CA 1
ATOM 2989 C C . ALA A 1 204 ? 1.441 118.164 54.914 1.00 20.85 484 ALA A C 1
ATOM 2990 O O . ALA A 1 204 ? 1.384 119.343 55.228 1.00 22.91 484 ALA A O 1
ATOM 2997 N N . ASP A 1 205 ? 0.437 117.304 55.165 1.00 18.51 485 ASP A N 1
ATOM 2998 C CA . ASP A 1 205 ? -0.796 117.727 55.852 1.00 19.11 485 ASP A CA 1
ATOM 2999 C C . ASP A 1 205 ? -0.474 118.314 57.229 1.00 22.26 485 ASP A C 1
ATOM 3000 O O . ASP A 1 205 ? -1.010 119.350 57.608 1.00 20.53 485 ASP A O 1
ATOM 3009 N N . PHE A 1 206 ? 0.416 117.645 57.980 1.00 17.45 486 PHE A N 1
ATOM 3010 C CA . PHE A 1 206 ? 0.752 118.081 59.349 1.00 15.48 486 PHE A CA 1
ATOM 3011 C C . PHE A 1 206 ? 1.477 119.419 59.341 1.00 19.78 486 PHE A C 1
ATOM 3012 O O . PHE A 1 206 ? 1.151 120.323 60.130 1.00 18.98 486 PHE A O 1
ATOM 3029 N N . ARG A 1 207 ? 2.368 119.598 58.354 1.00 17.78 487 ARG A N 1
ATOM 3030 C CA . ARG A 1 207 ? 3.145 120.811 58.194 1.00 17.62 487 ARG A CA 1
ATOM 3031 C C . ARG A 1 207 ? 2.190 121.975 57.937 1.00 22.82 487 ARG A C 1
ATOM 3032 O O . ARG A 1 207 ? 2.253 123.013 58.592 1.00 21.06 487 ARG A O 1
ATOM 3053 N N . LYS A 1 208 ? 1.262 121.754 57.023 1.00 20.76 488 LYS A N 1
ATOM 3054 C CA . LYS A 1 208 ? 0.232 122.715 56.667 1.00 21.48 488 LYS A CA 1
ATOM 3055 C C . LYS A 1 208 ? -0.707 123.027 57.842 1.00 28.05 488 LYS A C 1
ATOM 3056 O O . LYS A 1 208 ? -0.977 124.198 58.092 1.00 30.33 488 LYS A O 1
ATOM 3075 N N . SER A 1 209 ? -1.196 122.011 58.555 1.00 24.66 489 SER A N 1
ATOM 3076 C CA . SER A 1 209 ? -2.136 122.177 59.677 1.00 25.46 489 SER A CA 1
ATOM 3077 C C . SER A 1 209 ? -1.537 122.927 60.874 1.00 29.01 489 SER A C 1
ATOM 3078 O O . SER A 1 209 ? -2.268 123.565 61.626 1.00 26.67 489 SER A O 1
ATOM 3086 N N . THR A 1 210 ? -0.207 122.851 61.061 1.00 26.93 490 THR A N 1
ATOM 3087 C CA . THR A 1 210 ? 0.484 123.497 62.180 1.00 25.62 490 THR A CA 1
ATOM 3088 C C . THR A 1 210 ? 1.316 124.698 61.729 1.00 33.09 490 THR A C 1
ATOM 3089 O O . THR A 1 210 ? 2.177 125.133 62.485 1.00 32.99 490 THR A O 1
ATOM 3100 N N . SER A 1 211 ? 1.140 125.174 60.495 1.00 33.74 491 SER A N 1
ATOM 3101 C CA . SER A 1 211 ? 1.906 126.298 59.951 1.00 36.01 491 SER A CA 1
ATOM 3102 C C . SER A 1 211 ? 1.062 127.558 60.122 1.00 47.04 491 SER A C 1
ATOM 3103 O O . SER A 1 211 ? 1.557 128.552 60.649 1.00 50.36 491 SER A O 1
ATOM 3111 N N . SER A 1 212 ? -0.205 127.508 59.669 1.00 43.89 492 SER A N 1
ATOM 3112 C CA . SER A 1 212 ? -1.201 128.572 59.827 1.00 92.76 492 SER A CA 1
ATOM 3113 C C . SER A 1 212 ? -0.682 129.985 59.524 1.00 121.38 492 SER A C 1
ATOM 3114 O O . SER A 1 212 ? -0.005 130.196 58.520 1.00 82.80 492 SER A O 1
ATOM 3122 N N . PRO A 1 218 ? 3.772 134.480 67.440 1.00 49.53 498 PRO A N 1
ATOM 3123 C CA . PRO A 1 218 ? 5.057 134.857 66.832 1.00 48.50 498 PRO A CA 1
ATOM 3124 C C . PRO A 1 218 ? 5.316 134.160 65.493 1.00 49.07 498 PRO A C 1
ATOM 3125 O O . PRO A 1 218 ? 4.732 133.112 65.226 1.00 50.20 498 PRO A O 1
ATOM 3136 N N . GLU A 1 219 ? 6.200 134.745 64.645 1.00 40.70 499 GLU A N 1
ATOM 3137 C CA . GLU A 1 219 ? 6.586 134.143 63.364 1.00 37.11 499 GLU A CA 1
ATOM 3138 C C . GLU A 1 219 ? 7.433 132.934 63.703 1.00 35.44 499 GLU A C 1
ATOM 3139 O O . GLU A 1 219 ? 8.070 132.936 64.759 1.00 32.96 499 GLU A O 1
ATOM 3151 N N . GLU A 1 220 ? 7.425 131.906 62.837 1.00 30.02 500 GLU A N 1
ATOM 3152 C CA . GLU A 1 220 ? 8.202 130.692 63.057 1.00 28.14 500 GLU A CA 1
ATOM 3153 C C . GLU A 1 220 ? 9.231 130.429 61.964 1.00 30.66 500 GLU A C 1
ATOM 3154 O O . GLU A 1 220 ? 8.925 130.548 60.779 1.00 31.92 500 GLU A O 1
ATOM 3166 N N . LEU A 1 221 ? 10.408 129.953 62.373 1.00 22.88 501 LEU A N 1
ATOM 3167 C CA . LEU A 1 221 ? 11.496 129.561 61.477 1.00 22.17 501 LEU A CA 1
ATOM 3168 C C . LEU A 1 221 ? 11.751 128.080 61.701 1.00 22.51 501 LEU A C 1
ATOM 3169 O O . LEU A 1 221 ? 11.850 127.649 62.844 1.00 18.33 501 LEU A O 1
ATOM 3185 N N . VAL A 1 222 ? 11.818 127.288 60.611 1.00 19.58 502 VAL A N 1
ATOM 3186 C CA . VAL A 1 222 ? 11.997 125.849 60.694 1.00 18.07 502 VAL A CA 1
ATOM 3187 C C . VAL A 1 222 ? 13.473 125.473 60.611 1.00 19.34 502 VAL A C 1
ATOM 3188 O O . VAL A 1 222 ? 14.145 125.752 59.611 1.00 18.85 502 VAL A O 1
ATOM 3201 N N . ALA A 1 223 ? 13.962 124.825 61.652 1.00 14.12 503 ALA A N 1
ATOM 3202 C CA . ALA A 1 223 ? 15.354 124.433 61.759 1.00 13.69 503 ALA A CA 1
ATOM 3203 C C . ALA A 1 223 ? 15.646 123.066 61.149 1.00 17.08 503 ALA A C 1
ATOM 3204 O O . ALA A 1 223 ? 16.756 122.835 60.684 1.00 17.17 503 ALA A O 1
ATOM 3211 N N . PHE A 1 224 ? 14.675 122.148 61.186 1.00 12.74 504 PHE A N 1
ATOM 3212 C CA . PHE A 1 224 ? 14.859 120.773 60.682 1.00 12.23 504 PHE A CA 1
ATOM 3213 C C . PHE A 1 224 ? 13.520 120.109 60.417 1.00 13.45 504 PHE A C 1
ATOM 3214 O O . PHE A 1 224 ? 12.492 120.538 60.921 1.00 12.59 504 PHE A O 1
ATOM 3231 N N . ASP A 1 225 ? 13.558 119.025 59.659 1.00 12.51 505 ASP A N 1
ATOM 3232 C CA . ASP A 1 225 ? 12.373 118.220 59.338 1.00 11.59 505 ASP A CA 1
ATOM 3233 C C . ASP A 1 225 ? 12.871 116.797 59.153 1.00 14.47 505 ASP A C 1
ATOM 3234 O O . ASP A 1 225 ? 13.503 116.500 58.142 1.00 15.88 505 ASP A O 1
ATOM 3243 N N . VAL A 1 226 ? 12.684 115.941 60.184 1.00 11.17 506 VAL A N 1
ATOM 3244 C CA . VAL A 1 226 ? 13.269 114.621 60.264 1.00 10.31 506 VAL A CA 1
ATOM 3245 C C . VAL A 1 226 ? 12.218 113.538 60.263 1.00 13.72 506 VAL A C 1
ATOM 3246 O O . VAL A 1 226 ? 11.138 113.715 60.797 1.00 11.95 506 VAL A O 1
ATOM 3259 N N . VAL A 1 227 ? 12.538 112.435 59.617 1.00 11.32 507 VAL A N 1
ATOM 3260 C CA . VAL A 1 227 ? 11.675 111.251 59.555 1.00 9.76 507 VAL A CA 1
ATOM 3261 C C . VAL A 1 227 ? 12.491 110.063 59.978 1.00 14.50 507 VAL A C 1
ATOM 3262 O O . VAL A 1 227 ? 13.575 109.860 59.451 1.00 13.90 507 VAL A O 1
ATOM 3275 N N . CYS A 1 228 ? 11.956 109.229 60.881 1.00 13.41 508 CYS A N 1
ATOM 3276 C CA . CYS A 1 228 ? 12.675 108.023 61.268 1.00 15.05 508 CYS A CA 1
ATOM 3277 C C . CYS A 1 228 ? 11.733 106.884 61.587 1.00 15.16 508 CYS A C 1
ATOM 3278 O O . CYS A 1 228 ? 10.503 107.066 61.664 1.00 12.82 508 CYS A O 1
ATOM 3286 N N . GLY A 1 229 ? 12.298 105.711 61.722 1.00 11.88 509 GLY A N 1
ATOM 3287 C CA . GLY A 1 229 ? 11.509 104.568 62.151 1.00 11.11 509 GLY A CA 1
ATOM 3288 C C . GLY A 1 229 ? 11.920 103.245 61.579 1.00 12.28 509 GLY A C 1
ATOM 3289 O O . GLY A 1 229 ? 12.970 103.119 60.974 1.00 10.82 509 GLY A O 1
ATOM 3293 N N . ASP A 1 230 ? 11.111 102.231 61.871 1.00 10.24 510 ASP A N 1
ATOM 3294 C CA . ASP A 1 230 ? 11.356 100.893 61.401 1.00 9.19 510 ASP A CA 1
ATOM 3295 C C . ASP A 1 230 ? 10.505 100.750 60.166 1.00 12.59 510 ASP A C 1
ATOM 3296 O O . ASP A 1 230 ? 9.297 100.579 60.264 1.00 13.90 510 ASP A O 1
ATOM 3305 N N . PHE A 1 231 ? 11.136 100.855 59.008 1.00 10.89 511 PHE A N 1
ATOM 3306 C CA . PHE A 1 231 ? 10.464 100.830 57.706 1.00 11.84 511 PHE A CA 1
ATOM 3307 C C . PHE A 1 231 ? 10.266 99.437 57.158 1.00 15.93 511 PHE A C 1
ATOM 3308 O O . PHE A 1 231 ? 9.499 99.262 56.205 1.00 13.15 511 PHE A O 1
ATOM 3325 N N . ASN A 1 232 ? 10.985 98.437 57.706 1.00 12.29 512 ASN A N 1
ATOM 3326 C CA . ASN A 1 232 ? 10.829 97.036 57.302 1.00 11.44 512 ASN A CA 1
ATOM 3327 C C . ASN A 1 232 ? 11.111 96.797 55.829 1.00 16.36 512 ASN A C 1
ATOM 3328 O O . ASN A 1 232 ? 10.490 95.922 55.193 1.00 15.52 512 ASN A O 1
ATOM 3339 N N . PHE A 1 233 ? 12.086 97.552 55.301 1.00 13.12 513 PHE A N 1
ATOM 3340 C CA . PHE A 1 233 ? 12.629 97.286 53.974 1.00 12.15 513 PHE A CA 1
ATOM 3341 C C . PHE A 1 233 ? 14.034 97.777 53.981 1.00 15.07 513 PHE A C 1
ATOM 3342 O O . PHE A 1 233 ? 14.330 98.764 54.645 1.00 13.68 513 PHE A O 1
ATOM 3359 N N . ASP A 1 234 ? 14.907 97.056 53.299 1.00 16.04 514 ASP A N 1
ATOM 3360 C CA . ASP A 1 234 ? 16.335 97.297 53.255 1.00 14.69 514 ASP A CA 1
ATOM 3361 C C . ASP A 1 234 ? 16.765 98.134 52.040 1.00 19.22 514 ASP A C 1
ATOM 3362 O O . ASP A 1 234 ? 15.942 98.466 51.184 1.00 18.95 514 ASP A O 1
ATOM 3371 N N . ASN A 1 235 ? 18.049 98.470 51.956 1.00 17.78 515 ASN A N 1
ATOM 3372 C CA . ASN A 1 235 ? 18.557 99.179 50.776 1.00 19.19 515 ASN A CA 1
ATOM 3373 C C . ASN A 1 235 ? 19.647 98.363 50.045 1.00 26.45 515 ASN A C 1
ATOM 3374 O O . ASN A 1 235 ? 20.608 98.927 49.503 1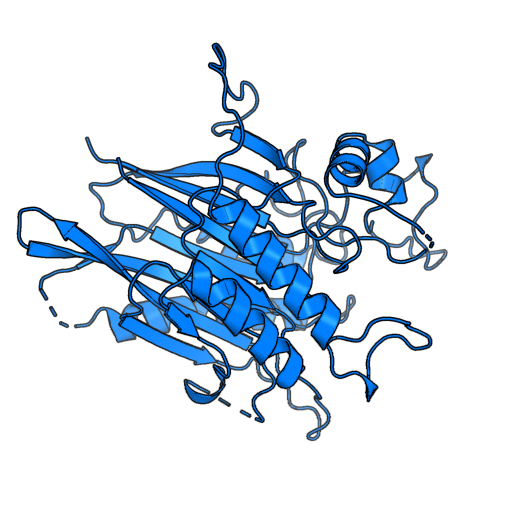.00 27.36 515 ASN A O 1
ATOM 3385 N N . CYS A 1 236 ? 19.479 97.050 50.015 1.00 24.68 516 CYS A N 1
ATOM 3386 C CA . CYS A 1 236 ? 20.439 96.135 49.374 1.00 26.74 516 CYS A CA 1
ATOM 3387 C C . CYS A 1 236 ? 19.825 94.966 48.583 1.00 33.39 516 CYS A C 1
ATOM 3388 O O . CYS A 1 236 ? 20.547 94.393 47.771 1.00 35.65 516 CYS A O 1
ATOM 3396 N N . SER A 1 237 ? 18.555 94.596 48.787 1.00 27.95 517 SER A N 1
ATOM 3397 C CA . SER A 1 237 ? 17.961 93.441 48.113 1.00 29.02 517 SER A CA 1
ATOM 3398 C C . SER A 1 237 ? 17.016 93.831 46.972 1.00 32.79 517 SER A C 1
ATOM 3399 O O . SER A 1 237 ? 16.323 94.830 47.055 1.00 32.03 517 SER A O 1
ATOM 3407 N N . SER A 1 238 ? 16.939 92.987 45.950 1.00 28.73 518 SER A N 1
ATOM 3408 C CA . SER A 1 238 ? 16.046 93.195 44.811 1.00 28.62 518 SER A CA 1
ATOM 3409 C C . SER A 1 238 ? 14.572 93.113 45.223 1.00 29.70 518 SER A C 1
ATOM 3410 O O . SER A 1 238 ? 13.738 93.747 44.596 1.00 28.33 518 SER A O 1
ATOM 3418 N N . ASP A 1 239 ? 14.255 92.356 46.294 1.00 25.94 519 ASP A N 1
ATOM 3419 C CA . ASP A 1 239 ? 12.877 92.228 46.773 1.00 25.34 519 ASP A CA 1
ATOM 3420 C C . ASP A 1 239 ? 12.282 93.528 47.223 1.00 27.51 519 ASP A C 1
ATOM 3421 O O . ASP A 1 239 ? 11.072 93.690 47.129 1.00 27.45 519 ASP A O 1
ATOM 3430 N N . ASP A 1 240 ? 13.123 94.447 47.746 1.00 23.17 520 ASP A N 1
ATOM 3431 C CA . ASP A 1 240 ? 12.699 95.755 48.274 1.00 19.70 520 ASP A CA 1
ATOM 3432 C C . ASP A 1 240 ? 12.951 96.906 47.277 1.00 23.24 520 ASP A C 1
ATOM 3433 O O . ASP A 1 240 ? 12.862 98.069 47.650 1.00 21.02 520 ASP A O 1
ATOM 3442 N N . LYS A 1 241 ? 13.192 96.578 46.008 1.00 21.30 521 LYS A N 1
ATOM 3443 C CA . LYS A 1 241 ? 13.483 97.569 44.975 1.00 21.49 521 LYS A CA 1
ATOM 3444 C C . LYS A 1 241 ? 12.449 98.679 44.818 1.00 26.60 521 LYS A C 1
ATOM 3445 O O . LYS A 1 241 ? 12.849 99.815 44.604 1.00 27.51 521 LYS A O 1
ATOM 3464 N N . LEU A 1 242 ? 11.156 98.394 44.968 1.00 20.94 522 LEU A N 1
ATOM 3465 C CA . LEU A 1 242 ? 10.140 99.440 44.771 1.00 21.16 522 LEU A CA 1
ATOM 3466 C C . LEU A 1 242 ? 10.126 100.475 45.902 1.00 23.13 522 LEU A C 1
ATOM 3467 O O . LEU A 1 242 ? 10.057 101.686 45.664 1.00 23.16 522 LEU A O 1
ATOM 3483 N N . GLU A 1 243 ? 10.238 100.001 47.138 1.00 19.40 523 GLU A N 1
ATOM 3484 C CA . GLU A 1 243 ? 10.320 100.895 48.294 1.00 16.65 523 GLU A CA 1
ATOM 3485 C C . GLU A 1 243 ? 11.603 101.717 48.257 1.00 20.01 523 GLU A C 1
ATOM 3486 O O . GLU A 1 243 ? 11.576 102.893 48.603 1.00 18.46 523 GLU A O 1
ATOM 3498 N N . GLN A 1 244 ? 12.724 101.108 47.835 1.00 17.32 524 GLN A N 1
ATOM 3499 C CA . GLN A 1 244 ? 14.027 101.809 47.731 1.00 18.20 524 GLN A CA 1
ATOM 3500 C C . GLN A 1 244 ? 13.953 103.011 46.785 1.00 22.08 524 GLN A C 1
ATOM 3501 O O . GLN A 1 244 ? 14.688 103.977 46.966 1.00 21.95 524 GLN A O 1
ATOM 3515 N N . GLN A 1 245 ? 13.094 102.925 45.751 1.00 18.13 525 GLN A N 1
ATOM 3516 C CA . GLN A 1 245 ? 12.939 103.978 44.741 1.00 17.75 525 GLN A CA 1
ATOM 3517 C C . GLN A 1 245 ? 11.835 104.957 45.110 1.00 21.73 525 GLN A C 1
ATOM 3518 O O . GLN A 1 245 ? 11.540 105.855 44.317 1.00 21.85 525 GLN A O 1
ATOM 3532 N N . HIS A 1 246 ? 11.218 104.827 46.290 1.00 15.81 526 HIS A N 1
ATOM 3533 C CA . HIS A 1 246 ? 10.104 105.695 46.620 1.00 17.08 526 HIS A CA 1
ATOM 3534 C C . HIS A 1 246 ? 10.482 107.178 46.667 1.00 19.09 526 HIS A C 1
ATOM 3535 O O . HIS A 1 246 ? 11.582 107.538 47.104 1.00 18.22 526 HIS A O 1
ATOM 3550 N N . SER A 1 247 ? 9.550 108.068 46.219 1.00 18.16 527 SER A N 1
ATOM 3551 C CA . SER A 1 247 ? 9.792 109.517 46.209 1.00 17.94 527 SER A CA 1
ATOM 3552 C C . SER A 1 247 ? 10.125 110.116 47.567 1.00 20.81 527 SER A C 1
ATOM 3553 O O . SER A 1 247 ? 10.757 111.158 47.630 1.00 20.08 527 SER A O 1
ATOM 3561 N N . LEU A 1 248 ? 9.740 109.483 48.652 1.00 15.93 528 LEU A N 1
ATOM 3562 C CA . LEU A 1 248 ? 10.106 110.001 49.991 1.00 14.81 528 LEU A CA 1
ATOM 3563 C C . LEU A 1 248 ? 11.609 110.267 50.109 1.00 18.36 528 LEU A C 1
ATOM 3564 O O . LEU A 1 248 ? 12.006 111.253 50.735 1.00 17.99 528 LEU A O 1
ATOM 3580 N N . PHE A 1 249 ? 12.448 109.397 49.528 1.00 16.97 529 PHE A N 1
ATOM 3581 C CA . PHE A 1 249 ? 13.905 109.551 49.597 1.00 17.66 529 PHE A CA 1
ATOM 3582 C C . PHE A 1 249 ? 14.431 110.743 48.805 1.00 23.49 529 PHE A C 1
ATOM 3583 O O . PHE A 1 249 ? 15.577 111.110 49.000 1.00 24.31 529 PHE A O 1
ATOM 3600 N N . THR A 1 250 ? 13.650 111.264 47.869 1.00 20.18 530 THR A N 1
ATOM 3601 C CA . THR A 1 250 ? 14.002 112.475 47.117 1.00 21.78 530 THR A CA 1
ATOM 3602 C C . THR A 1 250 ? 13.848 113.702 48.038 1.00 27.05 530 THR A C 1
ATOM 3603 O O . THR A 1 250 ? 14.670 114.618 47.967 1.00 29.03 530 THR A O 1
ATOM 3614 N N . HIS A 1 251 ? 12.795 113.725 48.887 1.00 21.81 531 HIS A N 1
ATOM 3615 C CA . HIS A 1 251 ? 12.496 114.849 49.775 1.00 22.75 531 HIS A CA 1
ATOM 3616 C C . HIS A 1 251 ? 13.160 114.731 51.134 1.00 23.56 531 HIS A C 1
ATOM 3617 O O . HIS A 1 251 ? 13.529 115.745 51.706 1.00 23.14 531 HIS A O 1
ATOM 3632 N N . TYR A 1 252 ? 13.287 113.508 51.668 1.00 18.48 532 TYR A N 1
ATOM 3633 C CA . TYR A 1 252 ? 13.914 113.236 52.963 1.00 16.42 532 TYR A CA 1
ATOM 3634 C C . TYR A 1 252 ? 15.180 112.430 52.720 1.00 20.62 532 TYR A C 1
ATOM 3635 O O . TYR A 1 252 ? 15.085 111.278 52.350 1.00 20.83 532 TYR A O 1
ATOM 3653 N N . ARG A 1 253 ? 16.350 113.044 52.922 1.00 16.69 533 ARG A N 1
ATOM 3654 C CA . ARG A 1 253 ? 17.641 112.457 52.584 1.00 15.25 533 ARG A CA 1
ATOM 3655 C C . ARG A 1 253 ? 18.073 111.412 53.562 1.00 17.03 533 ARG A C 1
ATOM 3656 O O . ARG A 1 253 ? 18.024 111.649 54.743 1.00 13.60 533 ARG A O 1
ATOM 3677 N N . ASP A 1 254 ? 18.569 110.302 53.039 1.00 14.03 534 ASP A N 1
ATOM 3678 C CA . ASP A 1 254 ? 19.086 109.175 53.798 1.00 13.05 534 ASP A CA 1
ATOM 3679 C C . ASP A 1 254 ? 20.592 109.311 53.787 1.00 16.07 534 ASP A C 1
ATOM 3680 O O . ASP A 1 254 ? 21.213 109.072 52.747 1.00 13.66 534 ASP A O 1
ATOM 3689 N N . PRO A 1 255 ? 21.234 109.643 54.922 1.00 13.82 535 PRO A N 1
ATOM 3690 C CA . PRO A 1 255 ? 22.694 109.783 54.902 1.00 14.87 535 PRO A CA 1
ATOM 3691 C C . PRO A 1 255 ? 23.505 108.527 54.528 1.00 19.14 535 PRO A C 1
ATOM 3692 O O . PRO A 1 255 ? 24.665 108.665 54.152 1.00 18.20 535 PRO A O 1
ATOM 3703 N N . CYS A 1 256 ? 22.928 107.311 54.662 1.00 15.71 536 CYS A N 1
ATOM 3704 C CA . CYS A 1 256 ? 23.626 106.043 54.386 1.00 16.26 536 CYS A CA 1
ATOM 3705 C C . CYS A 1 256 ? 23.580 105.597 52.921 1.00 20.13 536 CYS A C 1
ATOM 3706 O O . CYS A 1 256 ? 24.159 104.576 52.603 1.00 19.45 536 CYS A O 1
ATOM 3714 N N . ARG A 1 257 ? 22.836 106.290 52.083 1.00 17.03 537 ARG A N 1
ATOM 3715 C CA . ARG A 1 257 ? 22.478 105.896 50.713 1.00 17.61 537 ARG A CA 1
ATOM 3716 C C . ARG A 1 257 ? 23.283 106.595 49.658 1.00 23.01 537 ARG A C 1
ATOM 3717 O O . ARG A 1 257 ? 23.363 107.811 49.687 1.00 23.67 537 ARG A O 1
ATOM 3738 N N . LEU A 1 258 ? 23.754 105.848 48.648 1.00 21.34 538 LEU A N 1
ATOM 3739 C CA . LEU A 1 258 ? 24.343 106.420 47.441 1.00 23.57 538 LEU A CA 1
ATOM 3740 C C . LEU A 1 258 ? 23.179 106.527 46.416 1.00 30.38 538 LEU A C 1
ATOM 3741 O O . LEU A 1 258 ? 23.168 107.425 45.581 1.00 31.11 538 LEU A O 1
ATOM 3757 N N . GLY A 1 259 ? 22.252 105.565 46.457 1.00 26.10 539 GLY A N 1
ATOM 3758 C CA . GLY A 1 259 ? 21.104 105.534 45.573 1.00 25.36 539 GLY A CA 1
ATOM 3759 C C . GLY A 1 259 ? 20.165 104.402 45.939 1.00 28.35 539 GLY A C 1
ATOM 3760 O O . GLY A 1 259 ? 20.421 103.670 46.895 1.00 26.24 539 GLY A O 1
ATOM 3764 N N . PRO A 1 260 ? 19.093 104.208 45.151 1.00 25.61 540 PRO A N 1
ATOM 3765 C CA . PRO A 1 260 ? 18.161 103.099 45.435 1.00 24.93 540 PRO A CA 1
ATOM 3766 C C . PRO A 1 260 ? 18.869 101.762 45.337 1.00 28.72 540 PRO A C 1
ATOM 3767 O O . PRO A 1 260 ? 19.409 101.452 44.293 1.00 29.40 540 PRO A O 1
ATOM 3778 N N . GLY A 1 261 ? 18.900 101.011 46.425 1.00 24.35 541 GLY A N 1
ATOM 3779 C CA . GLY A 1 261 ? 19.552 99.709 46.447 1.00 23.22 541 GLY A CA 1
ATOM 3780 C C . GLY A 1 261 ? 21.071 99.748 46.466 1.00 26.93 541 GLY A C 1
ATOM 3781 O O . GLY A 1 261 ? 21.706 98.714 46.280 1.00 27.43 541 GLY A O 1
ATOM 3785 N N . GLU A 1 262 ? 21.677 100.927 46.692 1.00 22.85 542 GLU A N 1
ATOM 3786 C CA . GLU A 1 262 ? 23.120 101.114 46.729 1.00 22.96 542 GLU A CA 1
ATOM 3787 C C . GLU A 1 262 ? 23.499 101.803 48.043 1.00 24.61 542 GLU A C 1
ATOM 3788 O O . GLU A 1 262 ? 23.190 102.970 48.241 1.00 23.89 542 GLU A O 1
ATOM 3800 N N . GLU A 1 263 ? 24.175 101.071 48.928 1.00 21.12 543 GLU A N 1
ATOM 3801 C CA . GLU A 1 263 ? 24.584 101.575 50.227 1.00 19.40 543 GLU A CA 1
ATOM 3802 C C . GLU A 1 263 ? 25.901 102.258 50.133 1.00 22.60 543 GLU A C 1
ATOM 3803 O O . GLU A 1 263 ? 26.728 101.889 49.318 1.00 21.11 543 GLU A O 1
ATOM 3815 N N . LYS A 1 264 ? 26.155 103.178 51.045 1.00 19.16 544 LYS A N 1
ATOM 3816 C CA . LYS A 1 264 ? 27.472 103.744 51.171 1.00 19.79 544 LYS A CA 1
ATOM 3817 C C . LYS A 1 264 ? 28.310 102.633 51.782 1.00 22.49 544 LYS A C 1
ATOM 3818 O O . LYS A 1 264 ? 27.748 101.763 52.459 1.00 21.73 544 LYS A O 1
ATOM 3837 N N . PRO A 1 265 ? 29.625 102.630 51.564 1.00 23.09 545 PRO A N 1
ATOM 3838 C CA . PRO A 1 265 ? 30.459 101.527 52.101 1.00 24.42 545 PRO A CA 1
ATOM 3839 C C . PRO A 1 265 ? 30.455 101.353 53.616 1.00 25.70 545 PRO A C 1
ATOM 3840 O O . PRO A 1 265 ? 30.676 100.255 54.096 1.00 24.67 545 PRO A O 1
ATOM 3851 N N . TRP A 1 266 ? 30.221 102.428 54.365 1.00 22.79 546 TRP A N 1
ATOM 3852 C CA . TRP A 1 266 ? 30.239 102.373 55.835 1.00 21.44 546 TRP A CA 1
ATOM 3853 C C . TRP A 1 266 ? 28.858 102.035 56.446 1.00 22.50 546 TRP A C 1
ATOM 3854 O O . TRP A 1 266 ? 28.770 101.796 57.642 1.00 20.07 546 TRP A O 1
ATOM 3875 N N . ALA A 1 267 ? 27.776 102.075 55.654 1.00 19.82 547 ALA A N 1
ATOM 3876 C CA . ALA A 1 267 ? 26.450 101.732 56.160 1.00 19.19 547 ALA A CA 1
ATOM 3877 C C . ALA A 1 267 ? 26.440 100.253 56.552 1.00 21.58 547 ALA A C 1
ATOM 3878 O O . ALA A 1 267 ? 27.121 99.451 55.913 1.00 22.09 547 ALA A O 1
ATOM 3885 N N . ILE A 1 268 ? 25.726 99.906 57.630 1.00 15.65 548 ILE A N 1
ATOM 3886 C CA . ILE A 1 268 ? 25.591 98.507 58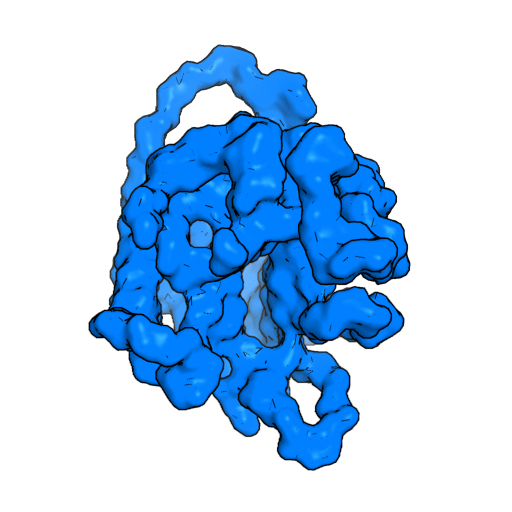.068 1.00 13.85 548 ILE A CA 1
ATOM 3887 C C . ILE A 1 268 ? 24.122 98.201 58.286 1.00 16.85 548 ILE A C 1
ATOM 3888 O O . ILE A 1 268 ? 23.323 99.130 58.429 1.00 15.68 548 ILE A O 1
ATOM 3904 N N . GLY A 1 269 ? 23.791 96.917 58.367 1.00 13.13 549 GLY A N 1
ATOM 3905 C CA . GLY A 1 269 ? 22.443 96.474 58.657 1.00 11.80 549 GLY A CA 1
ATOM 3906 C C . GLY A 1 269 ? 22.045 96.778 60.086 1.00 14.79 549 GLY A C 1
ATOM 3907 O O . GLY A 1 269 ? 22.901 97.083 60.922 1.00 14.88 549 GLY A O 1
ATOM 3911 N N . THR A 1 270 ? 20.733 96.804 60.355 1.00 11.73 550 THR A N 1
ATOM 3912 C CA . THR A 1 270 ? 20.231 97.201 61.684 1.00 11.12 550 THR A CA 1
ATOM 3913 C C . THR A 1 270 ? 19.375 96.083 62.273 1.00 15.70 550 THR A C 1
ATOM 3914 O O . THR A 1 270 ? 18.871 96.254 63.354 1.00 13.85 550 THR A O 1
ATOM 3925 N N . LEU A 1 271 ? 19.159 94.982 61.556 1.00 16.63 551 LEU A N 1
ATOM 3926 C CA . LEU A 1 271 ? 18.394 93.855 62.081 1.00 14.59 551 LEU A CA 1
ATOM 3927 C C . LEU A 1 271 ? 19.381 92.786 62.457 1.00 17.62 551 LEU A C 1
ATOM 3928 O O . LEU A 1 271 ? 20.140 92.335 61.615 1.00 18.12 551 LEU A O 1
ATOM 3944 N N . LEU A 1 272 ? 19.349 92.327 63.707 1.00 14.76 552 LEU A N 1
ATOM 3945 C CA . LEU A 1 272 ? 20.255 91.293 64.155 1.00 16.82 552 LEU A CA 1
ATOM 3946 C C . LEU A 1 272 ? 19.653 89.915 63.808 1.00 21.85 552 LEU A C 1
ATOM 3947 O O . LEU A 1 272 ? 18.433 89.752 63.761 1.00 17.58 552 LEU A O 1
ATOM 3963 N N . ASP A 1 273 ? 20.511 88.971 63.484 1.00 21.56 553 ASP A N 1
ATOM 3964 C CA . ASP A 1 273 ? 20.140 87.614 63.116 1.00 24.85 553 ASP A CA 1
ATOM 3965 C C . ASP A 1 273 ? 19.972 86.914 64.457 1.00 36.52 553 ASP A C 1
ATOM 3966 O O . ASP A 1 273 ? 20.942 86.751 65.192 1.00 37.96 553 ASP A O 1
ATOM 3975 N N . THR A 1 274 ? 18.739 86.588 64.811 1.00 38.03 554 THR A N 1
ATOM 3976 C CA . THR A 1 274 ? 18.424 86.002 66.116 1.00 40.44 554 THR A CA 1
ATOM 3977 C C . THR A 1 274 ? 18.765 84.515 66.253 1.00 48.64 554 THR A C 1
ATOM 3978 O O . THR A 1 274 ? 18.565 83.968 67.339 1.00 50.57 554 THR A O 1
ATOM 3989 N N . ASN A 1 275 ? 19.284 83.862 65.194 1.00 46.40 555 ASN A N 1
ATOM 3990 C CA . ASN A 1 275 ? 19.658 82.438 65.261 1.00 83.04 555 ASN A CA 1
ATOM 3991 C C . ASN A 1 275 ? 20.858 82.234 66.180 1.00 117.83 555 ASN A C 1
ATOM 3992 O O . ASN A 1 275 ? 21.859 82.930 66.036 1.00 86.58 555 ASN A O 1
ATOM 4003 N N . ASP A 1 281 ? 24.232 84.159 76.057 1.00 46.09 561 ASP A N 1
ATOM 4004 C CA . ASP A 1 281 ? 25.627 84.353 75.651 1.00 46.32 561 ASP A CA 1
ATOM 4005 C C . ASP A 1 281 ? 25.970 85.855 75.801 1.00 47.20 561 ASP A C 1
ATOM 4006 O O . ASP A 1 281 ? 25.438 86.675 75.058 1.00 46.72 561 ASP A O 1
ATOM 4009 N N . VAL A 1 282 ? 26.803 86.214 76.801 1.00 41.78 562 VAL A N 1
ATOM 4010 C CA . VAL A 1 282 ? 27.115 87.613 77.111 1.00 40.02 562 VAL A CA 1
ATOM 4011 C C . VAL A 1 282 ? 27.796 88.300 75.928 1.00 39.12 562 VAL A C 1
ATOM 4012 O O . VAL A 1 282 ? 28.919 87.954 75.568 1.00 38.44 562 VAL A O 1
ATOM 4025 N N . CYS A 1 283 ? 27.126 89.300 75.361 1.00 32.93 563 CYS A N 1
ATOM 4026 C CA . CYS A 1 283 ? 27.666 90.118 74.288 1.00 31.44 563 CYS A CA 1
ATOM 4027 C C . CYS A 1 283 ? 27.426 91.556 74.731 1.00 31.19 563 CYS A C 1
ATOM 4028 O O . CYS A 1 283 ? 26.301 92.032 74.708 1.00 28.08 563 CYS A O 1
ATOM 4036 N N . THR A 1 284 ? 28.457 92.194 75.252 1.00 25.21 564 THR A N 1
ATOM 4037 C CA . THR A 1 284 ? 28.324 93.525 75.792 1.00 23.83 564 THR A CA 1
ATOM 4038 C C . THR A 1 284 ? 28.310 94.532 74.652 1.00 23.69 564 THR A C 1
ATOM 4039 O O . THR A 1 284 ? 28.714 94.201 73.547 1.00 20.81 564 THR A O 1
ATOM 4050 N N . PRO A 1 285 ? 27.917 95.772 74.905 1.00 19.94 565 PRO A N 1
ATOM 4051 C CA . PRO A 1 285 ? 28.026 96.802 73.862 1.00 18.48 565 PRO A CA 1
ATOM 4052 C C . PRO A 1 285 ? 29.409 96.904 73.186 1.00 21.23 565 PRO A C 1
ATOM 4053 O O . PRO A 1 285 ? 29.468 97.049 71.953 1.00 18.64 565 PRO A O 1
ATOM 4064 N N . ASP A 1 286 ? 30.520 96.784 73.963 1.00 20.06 566 ASP A N 1
ATOM 4065 C CA . ASP A 1 286 ? 31.890 96.831 73.400 1.00 20.80 566 ASP A CA 1
ATOM 4066 C C . ASP A 1 286 ? 32.147 95.635 72.523 1.00 24.00 566 ASP A C 1
ATOM 4067 O O . ASP A 1 286 ? 32.681 95.797 71.431 1.00 22.01 566 ASP A O 1
ATOM 4076 N N . ASN A 1 287 ? 31.698 94.436 72.948 1.00 20.76 567 ASN A N 1
ATOM 4077 C CA . ASN A 1 287 ? 31.891 93.250 72.126 1.00 21.41 567 ASN A CA 1
ATOM 4078 C C . ASN A 1 287 ? 31.154 93.361 70.812 1.00 23.30 567 ASN A C 1
ATOM 4079 O O . ASN A 1 287 ? 31.741 93.081 69.774 1.00 22.64 567 ASN A O 1
ATOM 4090 N N . LEU A 1 288 ? 29.873 93.775 70.839 1.00 19.40 568 LEU A N 1
ATOM 4091 C CA . LEU A 1 288 ? 29.105 93.854 69.609 1.00 18.82 568 LEU A CA 1
ATOM 4092 C C . LEU A 1 288 ? 29.684 94.899 68.693 1.00 19.10 568 LEU A C 1
ATOM 4093 O O . LEU A 1 288 ? 29.691 94.701 67.487 1.00 18.86 568 LEU A O 1
ATOM 4109 N N . GLN A 1 289 ? 30.123 96.032 69.242 1.00 14.99 569 GLN A N 1
ATOM 4110 C CA . GLN A 1 289 ? 30.794 97.075 68.448 1.00 15.81 569 GLN A CA 1
ATOM 4111 C C . GLN A 1 289 ? 31.964 96.502 67.648 1.00 22.28 569 GLN A C 1
ATOM 4112 O O . GLN A 1 289 ? 32.069 96.770 66.443 1.00 22.49 569 GLN A O 1
ATOM 4126 N N . LYS A 1 290 ? 32.856 95.723 68.309 1.00 21.82 570 LYS A N 1
ATOM 4127 C CA . LYS A 1 290 ? 34.025 95.142 67.651 1.00 23.35 570 LYS A CA 1
ATOM 4128 C C . LYS A 1 290 ? 33.613 94.152 66.568 1.00 25.68 570 LYS A C 1
ATOM 4129 O O . LYS A 1 290 ? 34.142 94.179 65.470 1.00 26.23 570 LYS A O 1
ATOM 4148 N N . VAL A 1 291 ? 32.639 93.309 66.878 1.00 21.43 571 VAL A N 1
ATOM 4149 C CA . VAL A 1 291 ? 32.057 92.348 65.937 1.00 21.34 571 VAL A CA 1
ATOM 4150 C C . VAL A 1 291 ? 31.510 93.069 64.697 1.00 22.00 571 VAL A C 1
ATOM 4151 O O . VAL A 1 291 ? 31.881 92.735 63.585 1.00 21.64 571 VAL A O 1
ATOM 4164 N N . LEU A 1 292 ? 30.690 94.115 64.887 1.00 18.57 572 LEU A N 1
ATOM 4165 C CA . LEU A 1 292 ? 30.083 94.810 63.733 1.00 17.28 572 LEU A CA 1
ATOM 4166 C C . LEU A 1 292 ? 31.008 95.710 62.962 1.00 23.71 572 LEU A C 1
ATOM 4167 O O . LEU A 1 292 ? 30.671 96.082 61.840 1.00 25.04 572 LEU A O 1
ATOM 4183 N N . GLU A 1 293 ? 32.201 95.997 63.487 1.00 21.95 573 GLU A N 1
ATOM 4184 C CA . GLU A 1 293 ? 33.221 96.740 62.732 1.00 23.11 573 GLU A CA 1
ATOM 4185 C C . GLU A 1 293 ? 33.995 95.820 61.793 1.00 28.78 573 GLU A C 1
ATOM 4186 O O . GLU A 1 293 ? 34.779 96.313 60.980 1.00 28.96 573 GLU A O 1
ATOM 4198 N N . SER A 1 294 ? 33.737 94.500 61.825 1.00 23.88 574 SER A N 1
ATOM 4199 C CA . SER A 1 294 ? 34.391 93.579 60.905 1.00 23.97 574 SER A CA 1
ATOM 4200 C C . SER A 1 294 ? 33.356 93.010 59.942 1.00 25.15 574 SER A C 1
ATOM 4201 O O . SER A 1 294 ? 32.226 92.750 60.349 1.00 23.40 574 SER A O 1
ATOM 4209 N N . GLU A 1 295 ? 33.736 92.799 58.683 1.00 23.79 575 GLU A N 1
ATOM 4210 C CA . GLU A 1 295 ? 32.863 92.194 57.665 1.00 23.97 575 GLU A CA 1
ATOM 4211 C C . GLU A 1 295 ? 32.413 90.800 58.098 1.00 29.34 575 GLU A C 1
ATOM 4212 O O . GLU A 1 295 ? 31.267 90.444 57.866 1.00 28.35 575 GLU A O 1
ATOM 4224 N N . GLU A 1 296 ? 33.299 90.025 58.742 1.00 27.46 576 GLU A N 1
ATOM 4225 C CA . GLU A 1 296 ? 32.972 88.657 59.174 1.00 27.41 576 GLU A CA 1
ATOM 4226 C C . GLU A 1 296 ? 31.993 88.628 60.325 1.00 27.79 576 GLU A C 1
ATOM 4227 O O . GLU A 1 296 ? 31.113 87.762 60.373 1.00 24.85 576 GLU A O 1
ATOM 4239 N N . GLY A 1 297 ? 32.160 89.551 61.255 1.00 24.16 577 GLY A N 1
ATOM 4240 C CA . GLY A 1 297 ? 31.264 89.676 62.391 1.00 22.36 577 GLY A CA 1
ATOM 4241 C C . GLY A 1 297 ? 29.873 90.088 61.954 1.00 24.25 577 GLY A C 1
ATOM 4242 O O . GLY A 1 297 ? 28.895 89.512 62.419 1.00 22.98 577 GLY A O 1
ATOM 4246 N N . ARG A 1 298 ? 29.779 91.003 60.967 1.00 19.69 578 ARG A N 1
ATOM 4247 C CA . ARG A 1 298 ? 28.494 91.412 60.409 1.00 18.59 578 ARG A CA 1
ATOM 4248 C C . ARG A 1 298 ? 27.801 90.247 59.703 1.00 21.90 578 ARG A C 1
ATOM 4249 O O . ARG A 1 298 ? 26.601 90.054 59.901 1.00 21.90 578 ARG A O 1
ATOM 4270 N N . ARG A 1 299 ? 28.546 89.419 58.955 1.00 19.44 579 ARG A N 1
ATOM 4271 C CA . ARG A 1 299 ? 27.967 88.265 58.235 1.00 20.02 579 ARG A CA 1
ATOM 4272 C C . ARG A 1 299 ? 27.366 87.235 59.169 1.00 26.21 579 ARG A C 1
ATOM 4273 O O . ARG A 1 299 ? 26.385 86.590 58.810 1.00 25.85 579 ARG A O 1
ATOM 4294 N N . GLU A 1 300 ? 27.897 87.134 60.381 1.00 23.50 580 GLU A N 1
ATOM 4295 C CA . GLU A 1 300 ? 27.415 86.220 61.399 1.00 23.62 580 GLU A CA 1
ATOM 4296 C C . GLU A 1 300 ? 26.299 86.843 62.282 1.00 27.02 580 GLU A C 1
ATOM 4297 O O . GLU A 1 300 ? 25.397 86.125 62.693 1.00 27.66 580 GLU A O 1
ATOM 4309 N N . TYR A 1 301 ? 26.368 88.142 62.592 1.00 22.10 581 TYR A N 1
ATOM 4310 C CA . TYR A 1 301 ? 25.429 88.765 63.538 1.00 21.31 581 TYR A CA 1
ATOM 4311 C C . TYR A 1 301 ? 24.254 89.485 62.936 1.00 22.91 581 TYR A C 1
ATOM 4312 O O . TYR A 1 301 ? 23.257 89.643 63.630 1.00 22.45 581 TYR A O 1
ATOM 4330 N N . LEU A 1 302 ? 24.356 89.976 61.700 1.00 17.58 582 LEU A N 1
ATOM 4331 C CA . LEU A 1 302 ? 23.286 90.741 61.105 1.00 15.41 582 LEU A CA 1
ATOM 4332 C C . LEU A 1 302 ? 22.476 89.950 60.125 1.00 19.41 582 LEU A C 1
ATOM 4333 O O . LEU A 1 302 ? 22.980 89.015 59.512 1.00 19.60 582 LEU A O 1
ATOM 4349 N N . ALA A 1 303 ? 21.247 90.404 59.893 1.00 15.03 583 ALA A N 1
ATOM 4350 C CA . ALA A 1 303 ? 20.355 89.752 58.937 1.00 15.57 583 ALA A CA 1
ATOM 4351 C C . ALA A 1 303 ? 20.826 90.149 57.546 1.00 18.18 583 ALA A C 1
ATOM 4352 O O . ALA A 1 303 ? 21.226 91.298 57.342 1.00 14.51 583 ALA A O 1
ATOM 4359 N N . PHE A 1 304 ? 20.822 89.185 56.611 1.00 15.20 584 PHE A N 1
ATOM 4360 C CA . PHE A 1 304 ? 21.172 89.410 55.219 1.00 16.18 584 PHE A CA 1
ATOM 4361 C C . PHE A 1 304 ? 19.983 88.883 54.401 1.00 23.41 584 PHE A C 1
ATOM 4362 O O . PHE A 1 304 ? 19.182 88.094 54.923 1.00 22.99 584 PHE A O 1
ATOM 4379 N N . PRO A 1 305 ? 19.812 89.329 53.152 1.00 24.19 585 PRO A N 1
ATOM 4380 C CA . PRO A 1 305 ? 18.717 88.780 52.329 1.00 26.52 585 PRO A CA 1
ATOM 4381 C C . PRO A 1 305 ? 18.840 87.251 52.233 1.00 31.83 585 PRO A C 1
ATOM 4382 O O . PRO A 1 305 ? 19.936 86.739 52.035 1.00 32.69 585 PRO A O 1
ATOM 4393 N N . THR A 1 306 ? 17.735 86.540 52.447 1.00 27.32 586 THR A N 1
ATOM 4394 C CA . THR A 1 306 ? 17.666 85.086 52.431 1.00 28.03 586 THR A CA 1
ATOM 4395 C C . THR A 1 306 ? 17.839 84.581 50.998 1.00 29.57 586 THR A C 1
ATOM 4396 O O . THR A 1 306 ? 17.358 85.229 50.077 1.00 28.65 586 THR A O 1
ATOM 4407 N N . SER A 1 307 ? 18.509 83.434 50.804 1.00 24.55 587 SER A N 1
ATOM 4408 C CA . SER A 1 307 ? 18.671 82.872 49.470 1.00 23.65 587 SER A CA 1
ATOM 4409 C C . SER A 1 307 ? 17.382 82.143 49.119 1.00 30.38 587 SER A C 1
ATOM 4410 O O . SER A 1 307 ? 16.942 81.280 49.881 1.00 30.59 587 SER A O 1
ATOM 4418 N N . LYS A 1 308 ? 16.776 82.473 47.970 1.00 26.57 588 LYS A N 1
ATOM 4419 C CA . LYS A 1 308 ? 15.486 81.892 47.608 1.00 26.02 588 LYS A CA 1
ATOM 4420 C C . LYS A 1 308 ? 15.501 80.391 47.353 1.00 28.12 588 LYS A C 1
ATOM 4421 O O . LYS A 1 308 ? 14.491 79.748 47.600 1.00 26.13 588 LYS A O 1
ATOM 4440 N N . SER A 1 309 ? 16.625 79.803 46.927 1.00 26.81 589 SER A N 1
ATOM 4441 C CA . SER A 1 309 ? 16.627 78.363 46.675 1.00 25.10 589 SER A CA 1
ATOM 4442 C C . SER A 1 309 ? 16.672 77.530 47.966 1.00 30.01 589 SER A C 1
ATOM 4443 O O . SER A 1 309 ? 16.202 76.395 47.967 1.00 29.90 589 SER A O 1
ATOM 4451 N N . SER A 1 310 ? 17.248 78.070 49.045 1.00 26.68 590 SER A N 1
ATOM 4452 C CA . SER A 1 310 ? 17.358 77.343 50.319 1.00 28.71 590 SER A CA 1
ATOM 4453 C C . SER A 1 310 ? 16.402 77.854 51.396 1.00 35.55 590 SER A C 1
ATOM 4454 O O . SER A 1 310 ? 16.205 77.170 52.400 1.00 34.60 590 SER A O 1
ATOM 4462 N N . GLY A 1 311 ? 15.906 79.075 51.245 1.00 34.44 591 GLY A N 1
ATOM 4463 C CA . GLY A 1 311 ? 15.054 79.694 52.245 1.00 34.45 591 GLY A CA 1
ATOM 4464 C C . GLY A 1 311 ? 15.827 80.076 53.492 1.00 41.26 591 GLY A C 1
ATOM 4465 O O . GLY A 1 311 ? 15.213 80.432 54.500 1.00 42.50 591 GLY A O 1
ATOM 4469 N N . GLN A 1 312 ? 17.180 80.097 53.406 1.00 37.18 592 GLN A N 1
ATOM 4470 C CA . GLN A 1 312 ? 18.070 80.436 54.511 1.00 36.45 592 GLN A CA 1
ATOM 4471 C C . GLN A 1 312 ? 19.063 81.512 54.095 1.00 39.41 592 GLN A C 1
ATOM 4472 O O . GLN A 1 312 ? 19.289 81.782 52.912 1.00 37.09 592 GLN A O 1
ATOM 4486 N N . LYS A 1 313 ? 19.679 82.116 55.098 1.00 35.39 593 LYS A N 1
ATOM 4487 C CA . LYS A 1 313 ? 20.744 83.072 54.897 1.00 33.18 593 LYS A CA 1
ATOM 4488 C C . LYS A 1 313 ? 21.826 82.355 54.067 1.00 35.64 593 LYS A C 1
ATOM 4489 O O . LYS A 1 313 ? 22.179 81.214 54.380 1.00 34.04 593 LYS A O 1
ATOM 4508 N N . GLY A 1 314 ? 22.322 83.008 53.020 1.00 32.58 594 GLY A N 1
ATOM 4509 C CA . GLY A 1 314 ? 23.366 82.436 52.182 1.00 34.59 594 GLY A CA 1
ATOM 4510 C C . GLY A 1 314 ? 24.632 82.125 52.958 1.00 41.97 594 GLY A C 1
ATOM 4511 O O . GLY A 1 314 ? 24.887 82.747 53.995 1.00 39.94 594 GLY A O 1
ATOM 4515 N N . ARG A 1 315 ? 25.436 81.148 52.467 1.00 41.15 595 ARG A N 1
ATOM 4516 C CA . ARG A 1 315 ? 26.732 80.806 53.075 1.00 41.85 595 ARG A CA 1
ATOM 4517 C C . ARG A 1 315 ? 27.593 82.088 53.207 1.00 47.19 595 ARG A C 1
ATOM 4518 O O . ARG A 1 315 ? 27.577 82.924 52.299 1.00 46.18 595 ARG A O 1
ATOM 4539 N N . LYS A 1 316 ? 28.312 82.238 54.341 1.00 45.56 596 LYS A N 1
ATOM 4540 C CA . LYS A 1 316 ? 29.123 83.425 54.670 1.00 45.93 596 LYS A CA 1
ATOM 4541 C C . LYS A 1 316 ? 29.927 84.002 53.500 1.00 50.11 596 LYS A C 1
ATOM 4542 O O . LYS A 1 316 ? 29.799 85.191 53.206 1.00 48.05 596 LYS A O 1
ATOM 4561 N N . GLU A 1 317 ? 30.712 83.155 52.812 1.00 48.06 597 GLU A N 1
ATOM 4562 C CA . GLU A 1 317 ? 31.542 83.565 51.665 1.00 48.14 597 GLU A CA 1
ATOM 4563 C C . GLU A 1 317 ? 30.758 84.140 50.474 1.00 48.48 597 GLU A C 1
ATOM 4564 O O . GLU A 1 317 ? 31.348 84.853 49.669 1.00 49.18 597 GLU A O 1
ATOM 4576 N N . LEU A 1 318 ? 29.459 83.823 50.342 1.00 41.79 598 LEU A N 1
ATOM 4577 C CA . LEU A 1 318 ? 28.618 84.297 49.241 1.00 40.41 598 LEU A CA 1
ATOM 4578 C C . LEU A 1 318 ? 27.800 85.538 49.602 1.00 41.23 598 LEU A C 1
ATOM 4579 O O . LEU A 1 318 ? 27.203 86.123 48.707 1.00 40.60 598 LEU A O 1
ATOM 4595 N N . LEU A 1 319 ? 27.756 85.948 50.887 1.00 35.34 599 LEU A N 1
ATOM 4596 C CA . LEU A 1 319 ? 26.972 87.127 51.283 1.00 31.94 599 LEU A CA 1
ATOM 4597 C C . LEU A 1 319 ? 27.645 88.393 50.803 1.00 36.53 599 LEU A C 1
ATOM 4598 O O . LEU A 1 319 ? 28.879 88.467 50.809 1.00 35.26 599 LEU A O 1
ATOM 4614 N N . LYS A 1 320 ? 26.840 89.407 50.422 1.00 33.16 600 LYS A N 1
ATOM 4615 C CA . LYS A 1 320 ? 27.362 90.668 49.904 1.00 33.88 600 LYS A CA 1
ATOM 4616 C C . LYS A 1 320 ? 26.872 91.834 50.737 1.00 32.60 600 LYS A C 1
ATOM 4617 O O . LYS A 1 320 ? 25.757 91.795 51.234 1.00 31.37 600 LYS A O 1
ATOM 4636 N N . GLY A 1 321 ? 27.702 92.862 50.870 1.00 26.54 601 GLY A N 1
ATOM 4637 C CA . GLY A 1 321 ? 27.338 94.051 51.628 1.00 24.98 601 GLY A CA 1
ATOM 4638 C C . GLY A 1 321 ? 27.458 93.865 53.123 1.00 25.92 601 GLY A C 1
ATOM 4639 O O . GLY A 1 321 ? 28.068 92.899 53.594 1.00 23.89 601 GLY A O 1
ATOM 4643 N N . ASN A 1 322 ? 26.845 94.793 53.877 1.00 22.03 602 ASN A N 1
ATOM 4644 C CA . ASN A 1 322 ? 26.933 94.842 55.326 1.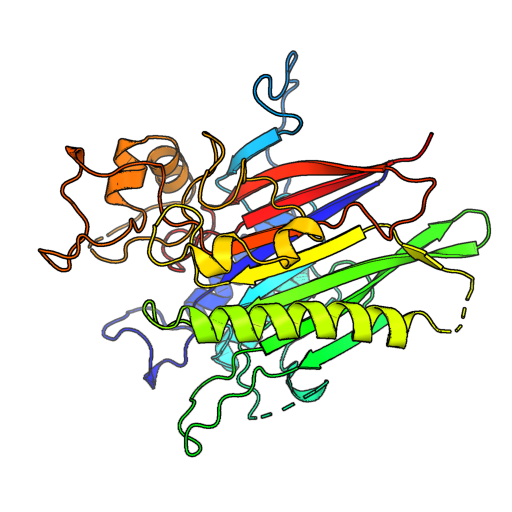00 20.62 602 ASN A CA 1
ATOM 4645 C C . ASN A 1 322 ? 25.656 94.602 56.081 1.00 22.01 602 ASN A C 1
ATOM 4646 O O . ASN A 1 322 ? 25.628 94.885 57.272 1.00 21.18 602 ASN A O 1
ATOM 4657 N N . GLY A 1 323 ? 24.646 94.031 55.441 1.00 17.00 603 GLY A N 1
ATOM 4658 C CA . GLY A 1 323 ? 23.419 93.625 56.122 1.00 18.04 603 GLY A CA 1
ATOM 4659 C C . GLY A 1 323 ? 22.208 94.460 55.804 1.00 19.86 603 GLY A C 1
ATOM 4660 O O . GLY A 1 323 ? 22.322 95.545 55.252 1.00 21.13 603 GLY A O 1
ATOM 4664 N N . ARG A 1 324 ? 21.042 93.950 56.177 1.00 16.72 604 ARG A N 1
ATOM 4665 C CA . ARG A 1 324 ? 19.767 94.612 55.946 1.00 15.38 604 ARG A CA 1
ATOM 4666 C C . ARG A 1 324 ? 19.551 95.791 56.892 1.00 16.10 604 ARG A C 1
ATOM 4667 O O . ARG A 1 324 ? 19.351 95.624 58.083 1.00 14.83 604 ARG A O 1
ATOM 4688 N N . ARG A 1 325 ? 19.659 96.983 56.351 1.00 12.52 605 ARG A N 1
ATOM 4689 C CA . ARG A 1 325 ? 19.395 98.225 57.078 1.00 10.89 605 ARG A CA 1
ATOM 4690 C C . ARG A 1 325 ? 17.906 98.563 56.875 1.00 13.81 605 ARG A C 1
ATOM 4691 O O . ARG A 1 325 ? 17.496 98.994 55.800 1.00 12.97 605 ARG A O 1
ATOM 4712 N N . ILE A 1 326 ? 17.088 98.293 57.885 1.00 11.41 606 ILE A N 1
ATOM 4713 C CA . ILE A 1 326 ? 15.626 98.519 57.819 1.00 9.83 606 ILE A CA 1
ATOM 4714 C C . ILE A 1 326 ? 15.093 99.649 58.746 1.00 12.31 606 ILE A C 1
ATOM 4715 O O . ILE A 1 326 ? 13.887 99.922 58.732 1.00 10.91 606 ILE A O 1
ATOM 4731 N N . ASP A 1 327 ? 15.962 100.214 59.590 1.00 11.76 607 ASP A N 1
ATOM 4732 C CA . ASP A 1 327 ? 15.715 101.333 60.499 1.00 10.36 607 ASP A CA 1
ATOM 4733 C C . ASP A 1 327 ? 16.380 102.568 59.875 1.00 13.52 607 ASP A C 1
ATOM 4734 O O . ASP A 1 327 ? 17.579 102.537 59.557 1.00 12.26 607 ASP A O 1
ATOM 4743 N N . TYR A 1 328 ? 15.579 103.608 59.648 1.00 8.80 608 TYR A N 1
ATOM 4744 C CA . TYR A 1 328 ? 15.950 104.805 58.904 1.00 8.86 608 TYR A CA 1
ATOM 4745 C C . TYR A 1 328 ? 15.896 106.064 59.714 1.00 12.22 608 TYR A C 1
ATOM 4746 O O . TYR A 1 328 ? 15.066 106.208 60.616 1.00 10.64 608 TYR A O 1
ATOM 4764 N N . MET A 1 329 ? 16.765 106.996 59.357 1.00 10.49 609 MET A N 1
ATOM 4765 C CA . MET A 1 329 ? 16.898 108.285 60.012 1.00 8.92 609 MET A CA 1
ATOM 4766 C C . MET A 1 329 ? 17.171 109.271 58.864 1.00 13.13 609 MET A C 1
ATOM 4767 O O . MET A 1 329 ? 18.233 109.232 58.255 1.00 14.00 609 MET A O 1
ATOM 4781 N N . LEU A 1 330 ? 16.157 110.046 58.492 1.00 10.38 610 LEU A N 1
ATOM 4782 C CA . LEU A 1 330 ? 16.188 110.905 57.320 1.00 11.86 610 LEU A CA 1
ATOM 4783 C C . LEU A 1 330 ? 16.016 112.370 57.654 1.00 15.74 610 LEU A C 1
ATOM 4784 O O . LEU A 1 330 ? 15.469 112.688 58.691 1.00 13.20 610 LEU A O 1
ATOM 4800 N N . HIS A 1 331 ? 16.513 113.263 56.795 1.00 12.77 611 HIS A N 1
ATOM 4801 C CA . HIS A 1 331 ? 16.377 114.699 57.027 1.00 13.70 611 HIS A CA 1
ATOM 4802 C C . HIS A 1 331 ? 16.058 115.450 55.722 1.00 15.14 611 HIS A C 1
ATOM 4803 O O . HIS A 1 331 ? 16.652 115.179 54.686 1.00 13.18 611 HIS A O 1
ATOM 4818 N N . ALA A 1 332 ? 15.099 116.350 55.761 1.00 12.14 612 ALA A N 1
ATOM 4819 C CA . ALA A 1 332 ? 14.801 117.190 54.592 1.00 13.58 612 ALA A CA 1
ATOM 4820 C C . ALA A 1 332 ? 15.841 118.302 54.475 1.00 18.50 612 ALA A C 1
ATOM 4821 O O . ALA A 1 332 ? 16.293 118.849 55.487 1.00 17.47 612 ALA A O 1
ATOM 4828 N N . GLU A 1 333 ? 16.211 118.636 53.246 1.00 16.57 613 GLU A N 1
ATOM 4829 C CA . GLU A 1 333 ? 17.053 119.775 52.9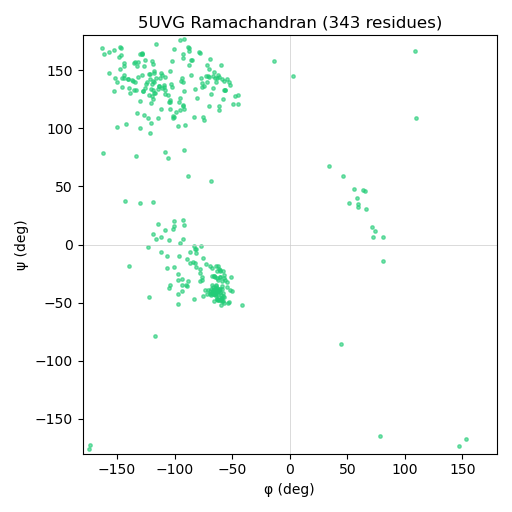19 1.00 17.62 613 GLU A CA 1
ATOM 4830 C C . GLU A 1 333 ? 16.184 120.972 52.507 1.00 21.53 613 GLU A C 1
ATOM 4831 O O . GLU A 1 333 ? 16.599 122.110 52.713 1.00 21.79 613 GLU A O 1
ATOM 4843 N N . GLU A 1 334 ? 15.015 120.730 51.910 1.00 18.26 614 GLU A N 1
ATOM 4844 C CA . GLU A 1 334 ? 14.100 121.780 51.479 1.00 20.30 614 GLU A CA 1
ATOM 4845 C C . GLU A 1 334 ? 13.119 122.046 52.593 1.00 22.98 614 GLU A C 1
ATOM 4846 O O . GLU A 1 334 ? 12.936 121.211 53.481 1.00 21.94 614 GLU A O 1
ATOM 4858 N N . GLY A 1 335 ? 12.491 123.203 52.531 1.00 20.29 615 GLY A N 1
ATOM 4859 C CA . GLY A 1 335 ? 11.486 123.611 53.502 1.00 21.17 615 GLY A CA 1
ATOM 4860 C C . GLY A 1 335 ? 11.988 124.186 54.811 1.00 23.85 615 GLY A C 1
ATOM 4861 O O . GLY A 1 335 ? 11.177 124.485 55.677 1.00 25.83 615 GLY A O 1
ATOM 4865 N N . LEU A 1 336 ? 13.279 124.419 54.960 1.00 19.38 616 LEU A N 1
ATOM 4866 C CA . LEU A 1 336 ? 13.833 124.963 56.190 1.00 18.61 616 LEU A CA 1
ATOM 4867 C C . LEU A 1 336 ? 14.098 126.452 56.034 1.00 25.12 616 LEU A C 1
ATOM 4868 O O . LEU A 1 336 ? 14.075 126.996 54.928 1.00 24.50 616 LEU A O 1
ATOM 4884 N N . CYS A 1 337 ? 14.375 127.115 57.139 1.00 22.15 617 CYS A N 1
ATOM 4885 C CA . CYS A 1 337 ? 14.703 128.519 57.086 1.00 23.62 617 CYS A CA 1
ATOM 4886 C C . CYS A 1 337 ? 15.782 128.776 56.010 1.00 25.66 617 CYS A C 1
ATOM 4887 O O . CYS A 1 337 ? 16.837 128.132 56.054 1.00 21.75 617 CYS A O 1
ATOM 4895 N N . PRO A 1 338 ? 15.504 129.619 54.994 1.00 24.63 618 PRO A N 1
ATOM 4896 C CA . PRO A 1 338 ? 16.494 129.822 53.915 1.00 25.40 618 PRO A CA 1
ATOM 4897 C C . PRO A 1 338 ? 17.843 130.304 54.358 1.00 27.68 618 PRO A C 1
ATOM 4898 O O . PRO A 1 338 ? 18.821 130.082 53.659 1.00 27.36 618 PRO A O 1
ATOM 4909 N N . ASP A 1 339 ? 17.888 130.989 55.501 1.00 24.63 619 ASP A N 1
ATOM 4910 C CA . ASP A 1 339 ? 19.110 131.547 56.040 1.00 25.53 619 ASP A CA 1
ATOM 4911 C C . ASP A 1 339 ? 19.973 130.554 56.795 1.00 27.90 619 ASP A C 1
ATOM 4912 O O . ASP A 1 339 ? 21.064 130.946 57.208 1.00 25.96 619 ASP A O 1
ATOM 4921 N N . TRP A 1 340 ? 19.498 129.326 57.027 1.00 25.00 620 TRP A N 1
ATOM 4922 C CA . TRP A 1 340 ? 20.240 128.328 57.802 1.00 24.38 620 TRP A CA 1
ATOM 4923 C C . TRP A 1 340 ? 20.586 127.110 57.006 1.00 26.17 620 TRP A C 1
ATOM 4924 O O . TRP A 1 340 ? 19.770 126.649 56.216 1.00 24.95 620 TRP A O 1
ATOM 4945 N N . LYS A 1 341 ? 21.803 126.585 57.210 1.00 22.89 621 LYS A N 1
ATOM 4946 C CA . LYS A 1 341 ? 22.241 125.346 56.570 1.00 23.22 621 LYS A CA 1
ATOM 4947 C C . LYS A 1 341 ? 22.105 124.243 57.645 1.00 27.21 621 LYS A C 1
ATOM 4948 O O . LYS A 1 341 ? 22.815 124.288 58.651 1.00 28.33 621 LYS A O 1
ATOM 4967 N N . ALA A 1 342 ? 21.162 123.325 57.468 1.00 21.22 622 ALA A N 1
ATOM 4968 C CA . ALA A 1 342 ? 20.947 122.190 58.364 1.00 21.29 622 ALA A CA 1
ATOM 4969 C C . ALA A 1 342 ? 21.570 120.982 57.691 1.00 25.31 622 ALA A C 1
ATOM 4970 O O . ALA A 1 342 ? 21.061 120.518 56.665 1.00 25.97 622 ALA A O 1
ATOM 4977 N N . GLU A 1 343 ? 22.698 120.496 58.235 1.00 20.19 623 GLU A N 1
ATOM 4978 C CA . GLU A 1 343 ? 23.450 119.395 57.627 1.00 18.83 623 GLU A CA 1
ATOM 4979 C C . GLU A 1 343 ? 23.801 118.331 58.631 1.00 19.82 623 GLU A C 1
ATOM 4980 O O . GLU A 1 343 ? 23.939 118.623 59.814 1.00 16.45 623 GLU A O 1
ATOM 4992 N N . VAL A 1 344 ? 24.050 117.115 58.136 1.00 16.46 624 VAL A N 1
ATOM 4993 C CA . VAL A 1 344 ? 24.454 116.001 58.998 1.00 15.69 624 VAL A CA 1
ATOM 4994 C C . VAL A 1 344 ? 25.849 116.259 59.558 1.00 18.68 624 VAL A C 1
ATOM 4995 O O . VAL A 1 344 ? 26.758 116.590 58.811 1.00 17.02 624 VAL A O 1
ATOM 5008 N N . GLU A 1 345 ? 25.990 116.134 60.872 1.00 16.04 625 GLU A N 1
ATOM 5009 C CA . GLU A 1 345 ? 27.244 116.267 61.624 1.00 18.18 625 GLU A CA 1
ATOM 5010 C C . GLU A 1 345 ? 27.771 114.891 62.050 1.00 21.60 625 GLU A C 1
ATOM 5011 O O . GLU A 1 345 ? 28.983 114.672 62.099 1.00 19.72 625 GLU A O 1
ATOM 5023 N N . GLU A 1 346 ? 26.866 113.955 62.363 1.00 15.42 626 GLU A N 1
ATOM 5024 C CA . GLU A 1 346 ? 27.304 112.658 62.808 1.00 14.18 626 GLU A CA 1
ATOM 5025 C C . GLU A 1 346 ? 26.172 111.666 62.535 1.00 17.08 626 GLU A C 1
ATOM 5026 O O . GLU A 1 346 ? 25.002 112.056 62.512 1.00 15.71 626 GLU A O 1
ATOM 5038 N N . PHE A 1 347 ? 26.551 110.427 62.237 1.00 15.31 627 PHE A N 1
ATOM 5039 C CA . PHE A 1 347 ? 25.615 109.316 61.985 1.00 13.11 627 PHE A CA 1
ATOM 5040 C C . PHE A 1 347 ? 26.171 108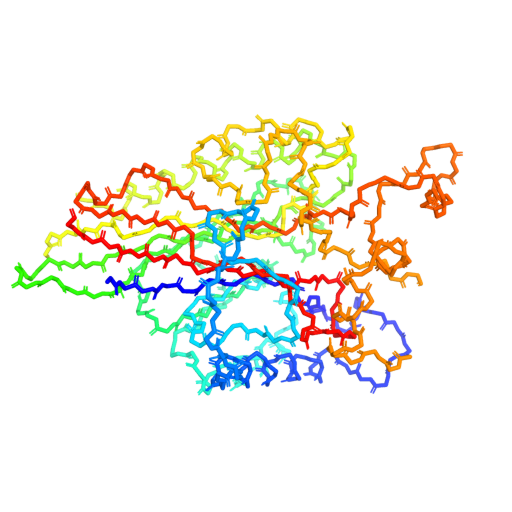.098 62.665 1.00 15.11 627 PHE A C 1
ATOM 5041 O O . PHE A 1 347 ? 27.340 107.797 62.497 1.00 14.55 627 PHE A O 1
ATOM 5058 N N . SER A 1 348 ? 25.368 107.401 63.440 1.00 12.36 628 SER A N 1
ATOM 5059 C CA . SER A 1 348 ? 25.873 106.277 64.198 1.00 11.74 628 SER A CA 1
ATOM 5060 C C . SER A 1 348 ? 24.899 105.120 64.316 1.00 13.92 628 SER A C 1
ATOM 5061 O O . SER A 1 348 ? 23.685 105.317 64.386 1.00 11.08 628 SER A O 1
ATOM 5069 N N . PHE A 1 349 ? 25.462 103.931 64.324 1.00 11.17 629 PHE A N 1
ATOM 5070 C CA . PHE A 1 349 ? 24.768 102.661 64.539 1.00 10.04 629 PHE A CA 1
ATOM 5071 C C . PHE A 1 349 ? 25.185 102.292 65.955 1.00 14.49 629 PHE A C 1
ATOM 5072 O O . PHE A 1 349 ? 26.382 102.275 66.262 1.00 15.70 629 PHE A O 1
ATOM 5089 N N . ILE A 1 350 ? 24.217 101.982 66.808 1.00 10.91 630 ILE A N 1
ATOM 5090 C CA . ILE A 1 350 ? 24.453 101.825 68.237 1.00 11.17 630 ILE A CA 1
ATOM 5091 C C . ILE A 1 350 ? 24.350 100.395 68.711 1.00 13.87 630 ILE A C 1
ATOM 5092 O O . ILE A 1 350 ? 23.383 99.696 68.380 1.00 10.81 630 ILE A O 1
ATOM 5108 N N . THR A 1 351 ? 25.290 99.983 69.583 1.00 12.49 631 THR A N 1
ATOM 5109 C CA . THR A 1 351 ? 25.311 98.622 70.144 1.00 12.11 631 THR A CA 1
ATOM 5110 C C . THR A 1 351 ? 24.998 98.585 71.631 1.00 13.99 631 THR A C 1
ATOM 5111 O O . THR A 1 351 ? 25.062 97.503 72.235 1.00 11.66 631 THR A O 1
ATOM 5122 N N . GLN A 1 352 ? 24.613 99.723 72.226 1.00 12.79 632 GLN A N 1
ATOM 5123 C CA . GLN A 1 352 ? 24.320 99.812 73.657 1.00 12.14 632 GLN A CA 1
ATOM 5124 C C . GLN A 1 352 ? 23.186 98.921 74.122 1.00 13.69 632 GLN A C 1
ATOM 5125 O O . GLN A 1 352 ? 23.178 98.563 75.298 1.00 14.13 632 GLN A O 1
ATOM 5139 N N . LEU A 1 353 ? 22.282 98.492 73.241 1.00 11.32 633 LEU A N 1
ATOM 5140 C CA . LEU A 1 353 ? 21.174 97.593 73.653 1.00 11.12 633 LEU A CA 1
ATOM 5141 C C . LEU A 1 353 ? 21.423 96.121 73.294 1.00 15.05 633 LEU A C 1
ATOM 5142 O O . LEU A 1 353 ? 20.489 95.315 73.275 1.00 14.32 633 LEU A O 1
ATOM 5158 N N . SER A 1 354 ? 22.685 95.771 73.069 1.00 13.10 634 SER A N 1
ATOM 5159 C CA . SER A 1 354 ? 23.115 94.407 72.768 1.00 14.31 634 SER A CA 1
ATOM 5160 C C . SER A 1 354 ? 22.480 93.427 73.748 1.00 18.36 634 SER A C 1
ATOM 5161 O O . SER A 1 354 ? 22.560 93.626 74.954 1.00 17.17 634 SER A O 1
ATOM 5169 N N . GLY A 1 355 ? 21.844 92.395 73.232 1.00 17.59 635 GLY A N 1
ATOM 5170 C CA . GLY A 1 355 ? 21.152 91.419 74.065 1.00 18.64 635 GLY A CA 1
ATOM 5171 C C . GLY A 1 355 ? 19.765 91.820 74.532 1.00 19.12 635 GLY A C 1
ATOM 5172 O O . GLY A 1 355 ? 19.013 90.959 74.973 1.00 19.54 635 GLY A O 1
ATOM 5176 N N . LEU A 1 356 ? 19.378 93.079 74.420 1.00 13.79 636 LEU A N 1
ATOM 5177 C CA . LEU A 1 356 ? 18.070 93.522 74.903 1.00 12.72 636 LEU A CA 1
ATOM 5178 C C . LEU A 1 356 ? 17.048 93.674 73.828 1.00 16.83 636 LEU A C 1
ATOM 5179 O O . LEU A 1 356 ? 15.873 93.710 74.155 1.00 17.05 636 LEU A O 1
ATOM 5195 N N . THR A 1 357 ? 17.460 93.795 72.563 1.00 12.90 637 THR A N 1
ATOM 5196 C CA . THR A 1 357 ? 16.544 93.910 71.432 1.00 11.90 637 THR A CA 1
ATOM 5197 C C . THR A 1 357 ? 17.236 93.358 70.192 1.00 16.69 637 THR A C 1
ATOM 5198 O O . THR A 1 357 ? 18.430 93.094 70.218 1.00 17.13 637 THR A O 1
ATOM 5209 N N . ASP A 1 358 ? 16.470 93.151 69.135 1.00 13.89 638 ASP A N 1
ATOM 5210 C CA . ASP A 1 358 ? 16.964 92.567 67.875 1.00 13.17 638 ASP A CA 1
ATOM 5211 C C . ASP A 1 358 ? 17.211 93.593 66.786 1.00 15.92 638 ASP A C 1
ATOM 5212 O O . ASP A 1 358 ? 17.366 93.212 65.625 1.00 15.28 638 ASP A O 1
ATOM 5221 N N . HIS A 1 359 ? 17.228 94.888 67.129 1.00 11.47 639 HIS A N 1
ATOM 5222 C CA . HIS A 1 359 ? 17.535 95.942 66.171 1.00 9.58 639 HIS A CA 1
ATOM 5223 C C . HIS A 1 359 ? 18.635 96.770 66.741 1.00 13.04 639 HIS A C 1
ATOM 5224 O O . HIS A 1 359 ? 18.666 97.022 67.957 1.00 13.49 639 HIS A O 1
ATOM 5239 N N . LEU A 1 360 ? 19.405 97.391 65.874 1.00 9.84 640 LEU A N 1
ATOM 5240 C CA . LEU A 1 360 ? 20.359 98.356 66.343 1.00 9.91 640 LEU A CA 1
ATOM 5241 C C . LEU A 1 360 ? 19.681 99.709 66.309 1.00 13.61 640 LEU A C 1
ATOM 5242 O O . LEU A 1 360 ? 19.160 100.071 65.262 1.00 12.59 640 LEU A O 1
ATOM 5258 N N . PRO A 1 361 ? 19.763 100.519 67.378 1.00 8.75 641 PRO A N 1
ATOM 5259 C CA . PRO A 1 361 ? 19.317 101.900 67.279 1.00 6.95 641 PRO A CA 1
ATOM 5260 C C . PRO A 1 361 ? 20.207 102.695 66.306 1.00 10.82 641 PRO A C 1
ATOM 5261 O O . PRO A 1 361 ? 21.363 102.322 66.058 1.00 10.73 641 PRO A O 1
ATOM 5272 N N . VAL A 1 362 ? 19.615 103.674 65.635 1.00 6.89 642 VAL A N 1
ATOM 5273 C CA . VAL A 1 362 ? 20.332 104.533 64.675 1.00 8.49 642 VAL A CA 1
ATOM 5274 C C . VAL A 1 362 ? 20.219 105.962 65.178 1.00 12.54 642 VAL A C 1
ATOM 5275 O O . VAL A 1 362 ? 19.131 106.384 65.570 1.00 10.11 642 VAL A O 1
ATOM 5288 N N . ALA A 1 363 ? 21.304 106.747 65.104 1.00 10.96 643 ALA A N 1
ATOM 5289 C CA . ALA A 1 363 ? 21.232 108.134 65.545 1.00 9.37 643 ALA A CA 1
ATOM 5290 C C . ALA A 1 363 ? 21.910 109.073 64.555 1.00 11.41 643 ALA A C 1
ATOM 5291 O O . ALA A 1 363 ? 22.794 108.675 63.808 1.00 10.74 643 ALA A O 1
ATOM 5298 N N . MET A 1 364 ? 21.497 110.327 64.580 1.00 8.35 644 MET A N 1
ATOM 5299 C CA . MET A 1 364 ? 21.969 111.373 63.688 1.00 10.48 644 MET A CA 1
ATOM 5300 C C . MET A 1 364 ? 22.002 112.691 64.427 1.00 14.42 644 MET A C 1
ATOM 5301 O O . MET A 1 364 ? 21.039 113.008 65.125 1.00 13.58 644 MET A O 1
ATOM 5315 N N . ARG A 1 365 ? 23.105 113.457 64.256 1.00 13.29 645 ARG A N 1
ATOM 5316 C CA . ARG A 1 365 ? 23.209 114.816 64.752 1.00 12.23 645 ARG A CA 1
ATOM 5317 C C . ARG A 1 365 ? 23.142 115.714 63.513 1.00 14.78 645 ARG A C 1
ATOM 5318 O O . ARG A 1 365 ? 23.802 115.414 62.515 1.00 15.24 645 ARG A O 1
ATOM 5339 N N . LEU A 1 366 ? 22.331 116.759 63.563 1.00 13.12 646 LEU A N 1
ATOM 5340 C CA . LEU A 1 366 ? 22.234 117.767 62.516 1.00 14.44 646 LEU A CA 1
ATOM 5341 C C . LEU A 1 366 ? 22.833 119.022 63.120 1.00 17.10 646 LEU A C 1
ATOM 5342 O O . LEU A 1 366 ? 22.491 119.352 64.250 1.00 16.07 646 LEU A O 1
ATOM 5358 N N . MET A 1 367 ? 23.692 119.731 62.388 1.00 14.68 647 MET A N 1
ATOM 5359 C CA . MET A 1 367 ? 24.235 121.006 62.849 1.00 14.32 647 MET A CA 1
ATOM 5360 C C . MET A 1 367 ? 23.464 122.049 62.027 1.00 19.65 647 MET A C 1
ATOM 5361 O O . MET A 1 367 ? 23.464 121.965 60.801 1.00 19.27 647 MET A O 1
ATOM 5375 N N . VAL A 1 368 ? 22.791 122.971 62.692 1.00 17.67 648 VAL A N 1
ATOM 5376 C CA . VAL A 1 368 ? 22.035 124.054 62.054 1.00 17.85 648 VAL A CA 1
ATOM 5377 C C . VAL A 1 368 ? 22.885 125.311 62.226 1.00 24.07 648 VAL A C 1
ATOM 5378 O O . VAL A 1 368 ? 23.122 125.762 63.349 1.00 21.95 648 VAL A O 1
ATOM 5391 N N . SER A 1 369 ? 23.340 125.883 61.115 1.00 23.18 649 SER A N 1
ATOM 5392 C CA . SER A 1 369 ? 24.200 127.074 61.171 1.00 24.06 649 SER A CA 1
ATOM 5393 C C . SER A 1 369 ? 23.793 128.161 60.204 1.00 30.21 649 SER A C 1
ATOM 5394 O O . SER A 1 369 ? 23.174 127.885 59.182 1.00 26.81 649 SER A O 1
ATOM 5402 N N . SER A 1 370 ? 24.206 129.395 60.520 1.00 33.36 650 SER A N 1
ATOM 5403 C CA . SER A 1 370 ? 23.958 130.596 59.708 1.00 37.07 650 SER A CA 1
ATOM 5404 C C . SER A 1 370 ? 25.277 131.185 59.200 1.00 47.10 650 SER A C 1
ATOM 5405 O O . SER A 1 370 ? 26.352 130.777 59.635 1.00 48.72 650 SER A O 1
ATOM 5413 N N . GLY A 1 371 ? 25.170 132.175 58.324 1.00 46.60 651 GLY A N 1
ATOM 5414 C CA . GLY A 1 371 ? 26.325 132.864 57.753 1.00 85.20 651 GLY A CA 1
ATOM 5415 C C . GLY A 1 371 ? 27.024 132.080 56.661 1.00 128.39 651 GLY A C 1
ATOM 5416 O O . GLY A 1 371 ? 27.110 132.535 55.519 1.00 96.15 651 GLY A O 1
#

Solvent-accessible surface area: 17064 Å² total; per-residue (Å²): 93,86,42,2,1,3,1,1,1,1,0,37,0,43,45,74,114,100,24,178,136,155,82,164,139,67,3,50,43,51,0,101,60,0,0,61,56,0,59,57,1,2,57,169,100,83,164,161,134,176,105,112,79,62,59,125,108,34,84,15,57,53,57,15,21,5,67,1,14,15,81,0,4,2,0,2,0,0,37,0,32,24,90,175,0,0,62,75,0,66,102,28,0,129,61,38,0,124,66,42,32,25,45,0,24,95,85,82,153,78,32,9,4,1,0,0,0,0,87,44,48,43,56,52,39,20,12,61,67,3,95,94,212,41,147,145,108,50,129,25,22,49,1,0,0,1,0,4,0,62,1,26,82,17,129,131,118,36,64,26,0,0,11,5,0,0,0,6,0,34,45,71,119,158,45,19,78,83,1,24,31,10,0,71,50,0,45,80,28,17,62,59,16,62,143,83,19,62,146,113,111,54,32,19,2,0,13,0,0,1,0,3,0,24,0,0,2,51,12,91,68,4,120,93,0,7,118,19,52,0,7,87,91,23,108,11,8,0,43,119,9,72,29,108,43,32,100,33,1,4,0,0,34,26,39,85,169,153,144,34,53,31,80,67,4,44,148,36,0,101,43,92,104,9,29,38,97,71,0,15,9,45,68,47,168,126,68,56,127,57,13,184,106,166,114,25,176,48,29,5,21,2,4,3,1,1,0,12,6,107,133,48,23,8,134,110,51,137,14,68,14,61,27,2,3,2,0,1,12,4,10,73,24,16,36,11,3,1,1,2,1,39,2,52,12,32,83,126

B-factor: mean 24.95, std 15.13, range [4.91, 128.39]

Foldseek 3Di:
DDKAKEWEEAQQQDDQVPDDPPDPDHSLRLLLVVLQQQQVQQADADDDDDDPCAPPPDPAAEAAAQGDHHVHFKYKYANQADPSSVVSNCVSNVVPFVDKDALLVVQAVSAQRIIMTGNFDWDDKHKDFQDDPDVPPDPHTWTKMKTKTFDDADPVRATEIEIEMETADDADLQPLVSLLSRVVVVVVVLVVVCVVPCVSHYFYQWHKYWYQSNFFQADPSNQVVLQRCVCVFWPFRQDPGRNHGDQNDAAFFWDPPDDQASVNLRVLLVDLQSQLHTAAADADVVVRHRDDSVPTDGHHGHRITMTIGQPDGGPQKGWAWHYKYFYSNSPPRRRTTMIMTMIGIDGD

Secondary structure (DSSP, 8-state):
-EEEEEEEEEEEE--GGGSPSS-SS-HHHHHHHHHHHHHHHHHSPPP----SS--TTSSSEEEEESSPPTT--EEEEEEE--HHHHHHHHHHHTTT-SEEE--GGGG-------EEEESS-EEEEEEEEPP--STT--SS--EEEEEEEEEEE-TTSPEEEEEEEEEE----TT-HHHHHHHHHHHHHHHHHHHHHTT---EEEEEEEEEEE-S--SS-GGGHHHHT-THHHHEE-TTEEETTEE-TT----BB-------HHHHHHHHTSHHHHHHHB--PEETTTTEEPPGGG--SS----EEEEEESSSS-TTEEEEEEEEEEE-TTTTT-SB--EEEEEEEEE-

Sequence (348 aa):
GKSFCFATANVCLLPDSLARVNNLFNTQARAKEIGQRIRNGAARPQIKIYIDSPHPDEAFDHEVSAFFPANLDFLCLQEVFDKRAATKLKEQLHGYFEYILYDVGVYGCLNSGLLFASRYPIMDVAYHCCCYPNKCNDDALASKGALFLKVQVGSTPQDQRIVGYIACTHLHAPQEDSAIRCGQLDLLQDWLADFRKSTSSPEELVAFDVVCGDFNFDNCSSDDKLEQQHSLFTHYRDPCRLGPGEEKPWAIGTLLDTNDVCTPDNLQKVLESEEGRREYLAFPTSKSSGQKGRKELLKGNGRRIDYMLHAEEGLCPDWKAEVEEFSFITQLSGLTDHLPVAMRLMVSSG

GO terms:
  GO:0004767 sphingomyelin phosphodiesterase activity (F, IDA)
  GO:0008081 phosphoric diester hydrolase activity (F, IDA)
  GO:0006685 sphingomyelin catabolic process (P, IDA)
  GO:0004767 sphingomyelin phosphodiesterase activity (F, EXP)
  GO:0000139 Golgi membrane (C, EXP)
  GO:0005886 plasma membrane (C, EXP)
  GO:0006685 sphingomyelin catabolic process (P, TAS)
  GO:0005886 plasma membrane (C, TAS)
  GO:0005515 protein binding (F, IPI)
  GO:0005783 endoplasmic reticulum (C, IDA)

Organism: Homo sapiens (NCBI:txid9606)